Protein AF-A0A1Y4WKW7-F1 (afdb_monomer_lite)

Radius of gyration: 24.34 Å; chains: 1; bounding box: 55×70×72 Å

Sequence (231 aa):
MKRFRYYILPRVCLVLSVLVLLFGLWVLWLSLGRPMPTRELACRQAETAHFAPHGRTVAAGHVRFQHTEPHLDAWVVRRAGGRFSVVELNRTAGLLWSVVDLQSIPMEEEKLCVYQVPSAPVDTVVNGRIEFTGCEVAPLAICTHPEAARVEVSVLWFGGWETDVYAALEERGVTGELTDMGGGVWAGPALFVPDAPKPEGLTSSSSTLYLFCRVYDAEGNLLAVCDPTAG

Secondary structure (DSSP, 8-state):
-HHHHHHHHHHHHHHHHHHHHHHHHHHHHHHTT--BSSHHHHHHHHHHHTT----EEEEEEE---SSS--S-SEEEEEEETTEEEEEEEEEETTTEEEEEEEEEEE-SS-SEEEEEEEEEEEEEEETTEEEEEEEEEEEEEEE--TT--EEEEEEEEEETT-S-HHHHHHHH-EEEEEEEEETTEEE---EEEEPPPPPTT-----EEEEEEEEEE-TT--EEEEE-TT--

pLDDT: mean 89.47, std 8.97, range [49.59, 97.88]

Foldseek 3Di:
DVVCCPPPVVVVVVVVVVVVVVVVVVVVCVVLVNFAQDPLVQVVVVCVVVVHDRFDWFFKDAADDDQDDDPFGMWTWGDDPQKIKIWTWHDDVNGTIHTPDIDIDRRPPPQKDKDWRDKDWHWDQDPNDTHTFFIKTKIKMQGNPPQFDWKKKWKAFAWPPDDDPVVRSVVFIDMFIWPDRGPRMTITHIDTGTHDDDDPPCPDTHTDMWMKMWTAGPVGDTDDIDGPPPD

Structure (mmCIF, N/CA/C/O backbone):
data_AF-A0A1Y4WKW7-F1
#
_entry.id   AF-A0A1Y4WKW7-F1
#
loop_
_atom_site.group_PDB
_atom_site.id
_atom_site.type_symbol
_atom_site.label_atom_id
_atom_site.label_alt_id
_atom_site.label_comp_id
_atom_site.label_asym_id
_atom_site.label_entity_id
_atom_site.label_seq_id
_atom_site.pdbx_PDB_ins_code
_atom_site.Cartn_x
_atom_site.Cartn_y
_atom_site.Cartn_z
_atom_site.occupancy
_atom_site.B_iso_or_equiv
_atom_site.auth_seq_id
_atom_site.auth_comp_id
_atom_site.auth_asym_id
_atom_site.auth_atom_id
_atom_site.pdbx_PDB_model_num
ATOM 1 N N . MET A 1 1 ? 31.461 -38.564 -48.291 1.00 50.62 1 MET A N 1
ATOM 2 C CA . MET A 1 1 ? 31.676 -37.432 -47.351 1.00 50.62 1 MET A CA 1
ATOM 3 C C . MET A 1 1 ? 31.193 -36.050 -47.837 1.00 50.62 1 MET A C 1
ATOM 5 O O . MET A 1 1 ? 31.250 -35.113 -47.054 1.00 50.62 1 MET A O 1
ATOM 9 N N . LYS A 1 2 ? 30.664 -35.869 -49.065 1.00 51.59 2 LYS A N 1
ATOM 10 C CA . LYS A 1 2 ? 30.175 -34.547 -49.534 1.00 51.59 2 LYS A CA 1
ATOM 11 C C . LYS A 1 2 ? 28.748 -34.183 -49.077 1.00 51.59 2 LYS A C 1
ATOM 13 O O . LYS A 1 2 ? 28.475 -33.012 -48.864 1.00 51.59 2 LYS A O 1
ATOM 18 N N . ARG A 1 3 ? 27.860 -35.161 -48.839 1.00 49.59 3 ARG A N 1
ATOM 19 C CA . ARG A 1 3 ? 26.469 -34.914 -48.383 1.00 49.59 3 ARG A CA 1
ATOM 20 C C . ARG A 1 3 ? 26.341 -34.485 -46.909 1.00 49.59 3 ARG A C 1
ATOM 22 O O . ARG A 1 3 ? 25.367 -33.832 -46.562 1.00 49.59 3 ARG A O 1
ATOM 29 N N . PHE A 1 4 ? 27.333 -34.795 -46.069 1.00 53.03 4 PHE A N 1
ATOM 30 C CA . PHE A 1 4 ? 27.353 -34.439 -44.639 1.00 53.03 4 PHE A CA 1
ATOM 31 C C . PHE A 1 4 ? 27.482 -32.916 -44.434 1.00 53.03 4 PHE A C 1
ATOM 33 O O . PHE A 1 4 ? 26.786 -32.323 -43.619 1.00 53.03 4 PHE A O 1
ATOM 40 N N . ARG A 1 5 ? 28.330 -32.259 -45.236 1.00 53.31 5 ARG A N 1
ATOM 41 C CA . ARG A 1 5 ? 28.653 -30.828 -45.102 1.00 53.31 5 ARG A CA 1
ATOM 42 C C . ARG A 1 5 ? 27.517 -29.878 -45.497 1.00 53.31 5 ARG A C 1
ATOM 44 O O . ARG A 1 5 ? 27.388 -28.835 -44.871 1.00 53.31 5 ARG A O 1
ATOM 51 N N . TYR A 1 6 ? 26.691 -30.234 -46.482 1.00 55.38 6 TYR A N 1
ATOM 52 C CA . TYR A 1 6 ? 25.661 -29.325 -47.013 1.00 55.38 6 TYR A CA 1
ATOM 53 C C . TYR A 1 6 ? 24.371 -29.275 -46.185 1.00 55.38 6 TYR A C 1
ATOM 55 O O . TYR A 1 6 ? 23.662 -28.280 -46.245 1.00 55.38 6 TYR A O 1
ATOM 63 N N . TYR A 1 7 ? 24.078 -30.310 -45.392 1.00 60.88 7 TYR A N 1
ATOM 64 C CA . TYR A 1 7 ? 22.863 -30.360 -44.567 1.00 60.88 7 TYR A CA 1
ATOM 65 C C . TYR A 1 7 ? 23.121 -30.156 -43.073 1.00 60.88 7 TYR A C 1
ATOM 67 O O . TYR A 1 7 ? 22.243 -29.662 -42.372 1.00 60.88 7 TYR A O 1
ATOM 75 N N . ILE A 1 8 ? 24.299 -30.534 -42.565 1.00 69.75 8 ILE A N 1
ATOM 76 C CA . ILE A 1 8 ? 24.563 -30.530 -41.118 1.00 69.75 8 ILE A CA 1
ATOM 77 C C . ILE A 1 8 ? 25.153 -29.196 -40.668 1.00 69.75 8 ILE A C 1
ATOM 79 O O . ILE A 1 8 ? 24.719 -28.673 -39.650 1.00 69.75 8 ILE A O 1
ATOM 83 N N . LEU A 1 9 ? 26.067 -28.597 -41.440 1.00 77.50 9 LEU A N 1
ATOM 84 C CA . LEU A 1 9 ? 26.679 -27.316 -41.073 1.00 77.50 9 LEU A CA 1
ATOM 85 C C . LEU A 1 9 ? 25.642 -26.181 -40.919 1.00 77.50 9 LEU A C 1
ATOM 87 O O . LEU A 1 9 ? 25.669 -25.526 -39.880 1.00 77.50 9 LEU A O 1
ATOM 91 N N . PRO A 1 10 ? 24.670 -25.985 -41.839 1.00 81.75 10 PRO A N 1
ATOM 92 C CA . PRO A 1 10 ? 23.647 -24.949 -41.665 1.00 81.75 10 PRO A CA 1
ATOM 93 C C . PRO A 1 10 ? 22.746 -25.203 -40.451 1.00 81.75 10 PRO A C 1
ATOM 95 O O . PRO A 1 10 ? 22.347 -24.263 -39.773 1.00 81.75 10 PRO A O 1
ATOM 98 N N . ARG A 1 11 ? 22.454 -26.475 -40.143 1.00 83.38 11 ARG A N 1
ATOM 99 C CA . ARG A 1 11 ? 21.670 -26.857 -38.959 1.00 83.38 11 ARG A CA 1
ATOM 100 C C . ARG A 1 11 ? 22.428 -26.577 -37.669 1.00 83.38 11 ARG A C 1
ATOM 102 O O . ARG A 1 11 ? 21.834 -26.063 -36.734 1.00 83.38 11 ARG A O 1
ATOM 109 N N . VAL A 1 12 ? 23.727 -26.872 -37.629 1.00 86.50 12 VAL A N 1
ATOM 110 C CA . VAL A 1 12 ? 24.585 -26.559 -36.478 1.00 86.50 12 VAL A CA 1
ATOM 111 C C . VAL A 1 12 ? 24.675 -25.048 -36.273 1.00 86.50 12 VAL A C 1
ATOM 113 O O . VAL A 1 12 ? 24.505 -24.591 -35.149 1.00 86.50 12 VAL A O 1
ATOM 116 N N . CYS A 1 13 ? 24.861 -24.267 -37.342 1.00 87.81 13 CYS A N 1
ATOM 117 C CA . CYS A 1 13 ? 24.851 -22.806 -37.255 1.00 87.81 13 CYS A CA 1
ATOM 118 C C . CYS A 1 13 ? 23.503 -22.270 -36.755 1.00 87.81 13 CYS A C 1
ATOM 120 O O . CYS A 1 13 ? 23.494 -21.430 -35.866 1.00 87.81 13 CYS A O 1
ATOM 122 N N . LEU A 1 14 ? 22.377 -22.785 -37.261 1.00 91.88 14 LEU A N 1
ATOM 123 C CA . LEU A 1 14 ? 21.043 -22.385 -36.804 1.00 91.88 14 LEU A CA 1
ATOM 124 C C . LEU A 1 14 ? 20.838 -22.710 -35.322 1.00 91.88 14 LEU A C 1
ATOM 126 O O . LEU A 1 14 ? 20.401 -21.846 -34.569 1.00 91.88 14 LEU A O 1
ATOM 130 N N . VAL A 1 15 ? 21.188 -23.925 -34.889 1.00 93.69 15 VAL A N 1
ATOM 131 C CA . VAL A 1 15 ? 21.108 -24.316 -33.474 1.00 93.69 15 VAL A CA 1
ATOM 132 C C . VAL A 1 15 ? 21.972 -23.394 -32.615 1.00 93.69 15 VAL A C 1
ATOM 134 O O . VAL A 1 15 ? 21.500 -22.906 -31.593 1.00 93.69 15 VAL A O 1
ATOM 137 N N . LEU A 1 16 ? 23.201 -23.093 -33.044 1.00 93.75 16 LEU A N 1
ATOM 138 C CA . LEU A 1 16 ? 24.085 -22.169 -32.334 1.00 93.75 16 LEU A CA 1
ATOM 139 C C . LEU A 1 16 ? 23.476 -20.761 -32.248 1.00 93.75 16 LEU A C 1
ATOM 141 O O . LEU A 1 16 ? 23.474 -20.167 -31.176 1.00 93.75 16 LEU A O 1
ATOM 145 N N . SER A 1 17 ? 22.913 -20.240 -33.341 1.00 93.88 17 SER A N 1
ATOM 146 C CA . SER A 1 17 ? 22.244 -18.934 -33.360 1.00 93.88 17 SER A CA 1
ATOM 147 C C . SER A 1 17 ? 21.039 -18.891 -32.422 1.00 93.88 17 SER A C 1
ATOM 149 O O . SER A 1 17 ? 20.873 -17.915 -31.695 1.00 93.88 17 SER A O 1
ATOM 151 N N . VAL A 1 18 ? 20.226 -19.953 -32.392 1.00 96.12 18 VAL A N 1
ATOM 152 C CA . VAL A 1 18 ? 19.101 -20.073 -31.453 1.00 96.12 18 VAL A CA 1
ATOM 153 C C . VAL A 1 18 ? 19.604 -20.086 -30.011 1.00 96.12 18 VAL A C 1
ATOM 155 O O . VAL A 1 18 ? 19.059 -19.369 -29.179 1.00 96.12 18 VAL A O 1
ATOM 158 N N . LEU A 1 19 ? 20.665 -20.836 -29.707 1.00 96.75 19 LEU A N 1
ATOM 159 C CA . LEU A 1 19 ? 21.249 -20.868 -28.363 1.00 96.75 19 LEU A CA 1
ATOM 160 C C . LEU A 1 19 ? 21.803 -19.503 -27.938 1.00 96.75 19 LEU A C 1
ATOM 162 O O . LEU A 1 19 ? 21.551 -19.079 -26.814 1.00 96.75 19 LEU A O 1
ATOM 166 N N . VAL A 1 20 ? 22.506 -18.796 -28.829 1.00 96.38 20 VAL A N 1
ATOM 167 C CA . VAL A 1 20 ? 23.013 -17.439 -28.562 1.00 96.38 20 VAL A CA 1
ATOM 168 C C . VAL A 1 20 ? 21.861 -16.467 -28.308 1.00 96.38 20 VAL A C 1
ATOM 170 O O . VAL A 1 20 ? 21.929 -15.678 -27.369 1.00 96.38 20 VAL A O 1
ATOM 173 N N . LEU A 1 21 ? 20.782 -16.549 -29.092 1.00 96.50 21 LEU A N 1
ATOM 174 C CA . LEU A 1 21 ? 19.590 -15.727 -28.889 1.00 96.50 21 LEU A CA 1
ATOM 175 C C . LEU A 1 21 ? 18.922 -16.017 -27.539 1.00 96.50 21 LEU A C 1
ATOM 177 O O . LEU A 1 21 ? 18.618 -15.086 -26.798 1.00 96.50 21 LEU A O 1
ATOM 181 N N . LEU A 1 22 ? 18.717 -17.293 -27.199 1.00 96.19 22 LEU A N 1
ATOM 182 C CA . LEU A 1 22 ? 18.132 -17.701 -25.918 1.00 96.19 22 LEU A CA 1
ATOM 183 C C . LEU A 1 22 ? 18.994 -17.252 -24.738 1.00 96.19 22 LEU A C 1
ATOM 185 O O . LEU A 1 22 ? 18.464 -16.766 -23.742 1.00 96.19 22 LEU A O 1
ATOM 189 N N . PHE A 1 23 ? 20.316 -17.367 -24.862 1.00 95.50 23 PHE A N 1
ATOM 190 C CA . PHE A 1 23 ? 21.246 -16.874 -23.854 1.00 95.50 23 PHE A CA 1
ATOM 191 C C . PHE A 1 23 ? 21.160 -15.350 -23.708 1.00 95.50 23 PHE A C 1
ATOM 193 O O . PHE A 1 23 ? 21.076 -14.850 -22.590 1.00 95.50 23 PHE A O 1
ATOM 200 N N . GLY A 1 24 ? 21.101 -14.611 -24.819 1.00 95.88 24 GLY A N 1
ATOM 201 C CA . GLY A 1 24 ? 20.914 -13.159 -24.805 1.00 95.88 24 GLY A CA 1
ATOM 202 C C . GLY A 1 24 ? 19.601 -12.740 -24.138 1.00 95.88 24 GLY A C 1
ATOM 203 O O . GLY A 1 24 ? 19.602 -11.852 -23.290 1.00 95.88 24 GLY A O 1
ATOM 204 N N . LEU A 1 25 ? 18.495 -13.421 -24.453 1.00 92.19 25 LEU A N 1
ATOM 205 C CA . LEU A 1 25 ? 17.197 -13.199 -23.806 1.00 92.19 25 LEU A CA 1
ATOM 206 C C . LEU A 1 25 ? 17.237 -13.518 -22.309 1.00 92.19 25 LEU A C 1
ATOM 208 O O . LEU A 1 25 ? 16.649 -12.792 -21.512 1.00 92.19 25 LEU A O 1
ATOM 212 N N . TRP A 1 26 ? 17.947 -14.573 -21.915 1.00 91.56 26 TRP A N 1
ATOM 213 C CA . TRP A 1 26 ? 18.122 -14.933 -20.512 1.00 91.56 26 TRP A CA 1
ATOM 214 C C . TRP A 1 26 ? 18.932 -13.881 -19.744 1.00 91.56 26 TRP A C 1
ATOM 216 O O . TRP A 1 26 ? 18.514 -13.458 -18.668 1.00 91.56 26 TRP A O 1
ATOM 226 N N . VAL A 1 27 ? 20.040 -13.392 -20.314 1.00 92.69 27 VAL A N 1
ATOM 227 C CA . VAL A 1 27 ? 20.829 -12.292 -19.730 1.00 92.69 27 VAL A CA 1
ATOM 228 C C . VAL A 1 27 ? 19.995 -11.014 -19.635 1.00 92.69 27 VAL A C 1
ATOM 230 O O . VAL A 1 27 ? 20.008 -10.357 -18.596 1.00 92.69 27 VAL A O 1
ATOM 233 N N . LEU A 1 28 ? 19.220 -10.686 -20.673 1.00 88.69 28 LEU A N 1
ATOM 234 C CA . LEU A 1 28 ? 18.310 -9.542 -20.655 1.00 88.69 28 LEU A CA 1
ATOM 235 C C . LEU A 1 28 ? 17.275 -9.675 -19.529 1.00 88.69 28 LEU A C 1
ATOM 237 O O . LEU A 1 28 ? 17.098 -8.750 -18.740 1.00 88.69 28 LEU A O 1
ATOM 241 N N . TRP A 1 29 ? 16.636 -10.838 -19.404 1.00 90.25 29 TRP A N 1
ATOM 242 C CA . TRP A 1 29 ? 15.670 -11.114 -18.341 1.00 90.25 29 TRP A CA 1
ATOM 243 C C . TRP A 1 29 ? 16.280 -10.972 -16.939 1.00 90.25 29 TRP A C 1
ATOM 245 O O . TRP A 1 29 ? 15.657 -10.385 -16.054 1.00 90.25 29 TRP A O 1
ATOM 255 N N . LEU A 1 30 ? 17.520 -11.432 -16.739 1.00 87.06 30 LEU A N 1
ATOM 256 C CA . LEU A 1 30 ? 18.258 -11.210 -15.493 1.00 87.06 30 LEU A CA 1
ATOM 257 C C . LEU A 1 30 ? 18.534 -9.723 -15.243 1.00 87.06 30 LEU A C 1
ATOM 259 O O . LEU A 1 30 ? 18.352 -9.263 -14.118 1.00 87.06 30 LEU A O 1
ATOM 263 N N . SER A 1 31 ? 18.946 -8.979 -16.273 1.00 85.00 31 SER A N 1
ATOM 264 C CA . SER A 1 31 ? 19.265 -7.548 -16.156 1.00 85.00 31 SER A CA 1
ATOM 265 C C . SER A 1 31 ? 18.049 -6.681 -15.819 1.00 85.00 31 SER A C 1
ATOM 267 O O . SER A 1 31 ? 18.195 -5.648 -15.178 1.00 85.00 31 SER A O 1
ATOM 269 N N . LEU A 1 32 ? 16.845 -7.136 -16.181 1.00 83.56 32 LEU A N 1
ATOM 270 C CA . LEU A 1 32 ? 15.574 -6.501 -15.826 1.00 83.56 32 LEU A CA 1
ATOM 271 C C . LEU A 1 32 ? 15.088 -6.842 -14.407 1.00 83.56 32 LEU A C 1
ATOM 273 O O . LEU A 1 32 ? 13.967 -6.491 -14.055 1.00 83.56 32 LEU A O 1
ATOM 277 N N . GLY A 1 33 ? 15.877 -7.558 -13.602 1.00 82.94 33 GLY A N 1
ATOM 278 C CA . GLY A 1 33 ? 15.475 -7.949 -12.248 1.00 82.94 33 GLY A CA 1
ATOM 279 C C . GLY A 1 33 ? 14.586 -9.194 -12.189 1.00 82.94 33 GLY A C 1
ATOM 280 O O . GLY A 1 33 ? 13.921 -9.417 -11.183 1.00 82.94 33 GLY A O 1
ATOM 281 N N . ARG A 1 34 ? 14.600 -10.043 -13.230 1.00 88.00 34 ARG A N 1
ATOM 282 C CA . ARG A 1 34 ? 13.805 -11.286 -13.325 1.00 88.00 34 ARG A CA 1
ATOM 283 C C . ARG A 1 34 ? 12.289 -11.051 -13.218 1.00 88.00 34 ARG A C 1
ATOM 285 O O . ARG A 1 34 ? 11.637 -11.696 -12.396 1.00 88.00 34 ARG A O 1
ATOM 292 N N . PRO A 1 35 ? 11.713 -10.168 -14.048 1.00 91.75 35 PRO A N 1
ATOM 293 C CA . PRO A 1 35 ? 10.289 -9.878 -13.997 1.00 91.75 35 PRO A CA 1
ATOM 294 C C . PRO A 1 35 ? 9.471 -11.128 -14.366 1.00 91.75 35 PRO A C 1
ATOM 296 O O . PRO A 1 35 ? 9.853 -11.910 -15.244 1.00 91.75 35 PRO A O 1
ATOM 299 N N . MET A 1 36 ? 8.343 -11.331 -13.692 1.00 94.62 36 MET A N 1
ATOM 300 C CA . MET A 1 36 ? 7.532 -12.547 -13.779 1.00 94.62 36 MET A CA 1
ATOM 301 C C . MET A 1 36 ? 6.285 -12.347 -14.645 1.00 94.62 36 MET A C 1
ATOM 303 O O . MET A 1 36 ? 5.694 -11.272 -14.651 1.00 94.62 36 MET A O 1
ATOM 307 N N . PRO A 1 37 ? 5.801 -13.378 -15.356 1.00 92.19 37 PRO A N 1
ATOM 308 C CA . PRO A 1 37 ? 4.646 -13.229 -16.244 1.00 92.19 37 PRO A CA 1
ATOM 309 C C . PRO A 1 37 ? 3.323 -13.016 -15.491 1.00 92.19 37 PRO A C 1
ATOM 311 O O . PRO A 1 37 ? 2.339 -12.581 -16.080 1.00 92.19 37 PRO A O 1
ATOM 314 N N . THR A 1 38 ? 3.271 -13.319 -14.190 1.00 93.56 38 THR A N 1
ATOM 315 C CA . THR A 1 38 ? 2.072 -13.133 -13.364 1.00 93.56 38 THR A CA 1
ATOM 316 C C . THR A 1 38 ? 2.421 -12.523 -12.011 1.00 93.56 38 THR A C 1
ATOM 318 O O . THR A 1 38 ? 3.508 -12.753 -11.479 1.00 93.56 38 THR A O 1
ATOM 321 N N . ARG A 1 39 ? 1.456 -11.799 -11.428 1.00 94.00 39 ARG A N 1
ATOM 322 C CA . ARG A 1 39 ? 1.559 -11.232 -10.073 1.00 94.00 39 ARG A CA 1
ATOM 323 C C . ARG A 1 39 ? 1.849 -12.302 -9.019 1.00 94.00 39 ARG A C 1
ATOM 325 O O . ARG A 1 39 ? 2.683 -12.086 -8.152 1.00 94.00 39 ARG A O 1
ATOM 332 N N . GLU A 1 40 ? 1.211 -13.468 -9.125 1.00 94.75 40 GLU A N 1
ATOM 333 C CA . GLU A 1 40 ? 1.398 -14.579 -8.180 1.00 94.75 40 GLU A CA 1
ATOM 334 C C . GLU A 1 40 ? 2.839 -15.105 -8.188 1.00 94.75 40 GLU A C 1
ATOM 336 O O . GLU A 1 40 ? 3.417 -15.343 -7.131 1.00 94.75 40 GLU A O 1
ATOM 341 N N . LEU A 1 41 ? 3.442 -15.258 -9.372 1.00 94.75 41 LEU A N 1
ATOM 342 C CA . LEU A 1 41 ? 4.837 -15.685 -9.484 1.00 94.75 41 LEU A CA 1
ATOM 343 C C . LEU A 1 41 ? 5.804 -14.614 -8.975 1.00 94.75 41 LEU A C 1
ATOM 345 O O . LEU A 1 41 ? 6.761 -14.966 -8.290 1.00 94.75 41 LEU A O 1
ATOM 349 N N . ALA A 1 42 ? 5.532 -13.332 -9.253 1.00 95.62 42 ALA A N 1
ATOM 350 C CA . ALA A 1 42 ? 6.309 -12.221 -8.699 1.00 95.62 42 ALA A CA 1
ATOM 351 C C . ALA A 1 42 ? 6.271 -12.234 -7.161 1.00 95.62 42 ALA A C 1
ATOM 353 O O . ALA A 1 42 ? 7.316 -12.187 -6.518 1.00 95.62 42 ALA A O 1
ATOM 354 N N . CYS A 1 43 ? 5.080 -12.403 -6.574 1.00 95.56 43 CYS A N 1
ATOM 355 C CA . CYS A 1 43 ? 4.911 -12.500 -5.124 1.00 95.56 43 CYS A CA 1
ATOM 356 C C . CYS A 1 43 ? 5.685 -13.689 -4.547 1.00 95.56 43 CYS A C 1
ATOM 358 O O . CYS A 1 43 ? 6.429 -13.516 -3.592 1.00 95.56 43 CYS A O 1
ATOM 360 N N . ARG A 1 44 ? 5.572 -14.886 -5.141 1.00 94.62 44 ARG A N 1
ATOM 361 C CA . ARG A 1 44 ? 6.302 -16.072 -4.659 1.00 94.62 44 ARG A CA 1
ATOM 362 C C . ARG A 1 44 ? 7.812 -15.905 -4.731 1.00 94.62 44 ARG A C 1
ATOM 364 O O . ARG A 1 44 ? 8.517 -16.323 -3.819 1.00 94.62 44 ARG A O 1
ATOM 371 N N . GLN A 1 45 ? 8.305 -15.305 -5.809 1.00 93.88 45 GLN A N 1
ATOM 372 C CA . GLN A 1 45 ? 9.721 -15.002 -5.953 1.00 93.88 45 GLN A CA 1
ATOM 373 C C . GLN A 1 45 ? 10.196 -14.043 -4.856 1.00 93.88 45 GLN A C 1
ATOM 375 O O . GLN A 1 45 ? 11.244 -14.292 -4.263 1.00 93.88 45 GLN A O 1
ATOM 380 N N . ALA A 1 46 ? 9.436 -12.980 -4.577 1.00 94.12 46 ALA A N 1
ATOM 381 C CA . ALA A 1 46 ? 9.758 -12.043 -3.506 1.00 94.12 46 ALA A CA 1
ATOM 382 C C . ALA A 1 46 ? 9.676 -12.704 -2.125 1.00 94.12 46 ALA A C 1
ATOM 384 O O . ALA A 1 46 ? 10.597 -12.559 -1.332 1.00 94.12 46 ALA A O 1
ATOM 385 N N . GLU A 1 47 ? 8.655 -13.521 -1.859 1.00 94.50 47 GLU A N 1
ATOM 386 C CA . GLU A 1 47 ? 8.565 -14.302 -0.621 1.00 94.50 47 GLU A CA 1
ATOM 387 C C . GLU A 1 47 ? 9.824 -15.165 -0.420 1.00 94.50 47 GLU A C 1
ATOM 389 O O . GLU A 1 47 ? 10.440 -15.115 0.642 1.00 94.50 47 GLU A O 1
ATOM 394 N N . THR A 1 48 ? 10.284 -15.881 -1.457 1.00 93.00 48 THR A N 1
ATOM 395 C CA . THR A 1 48 ? 11.541 -16.646 -1.392 1.00 93.00 48 THR A CA 1
ATOM 396 C C . THR A 1 48 ? 12.7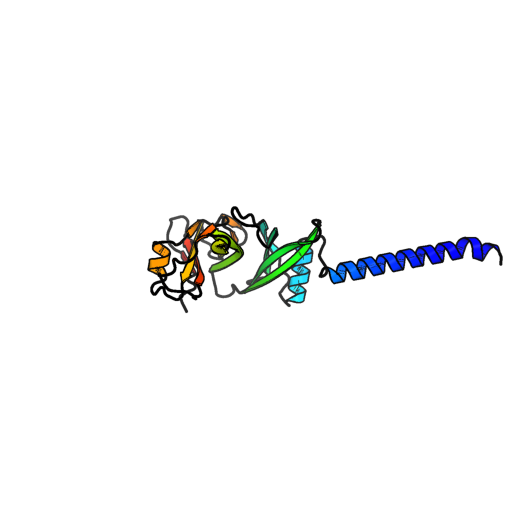56 -15.748 -1.145 1.00 93.00 48 THR A C 1
ATOM 398 O O . THR A 1 48 ? 13.623 -16.112 -0.354 1.00 93.00 48 THR A O 1
ATOM 401 N N . ALA A 1 49 ? 12.841 -14.592 -1.809 1.00 91.50 49 ALA A N 1
ATOM 402 C CA . ALA A 1 49 ? 13.974 -13.676 -1.676 1.00 91.50 49 ALA A CA 1
ATOM 403 C C . ALA A 1 49 ? 14.068 -13.036 -0.2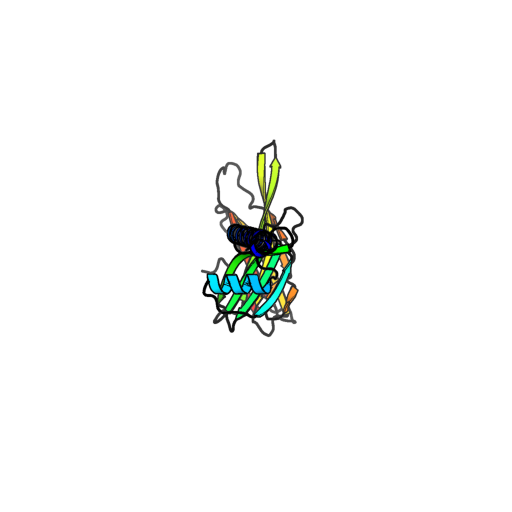79 1.00 91.50 49 ALA A C 1
ATOM 405 O O . ALA A 1 49 ? 15.171 -12.816 0.215 1.00 91.50 49 ALA A O 1
ATOM 406 N N . HIS A 1 50 ? 12.926 -12.787 0.365 1.00 89.31 50 HIS A N 1
ATOM 407 C CA . HIS A 1 50 ? 12.829 -12.197 1.703 1.00 89.31 50 HIS A CA 1
ATOM 408 C C . HIS A 1 50 ? 12.718 -13.247 2.824 1.00 89.31 50 HIS A C 1
ATOM 410 O O . HIS A 1 50 ? 12.475 -12.886 3.974 1.00 89.31 50 HIS A O 1
ATOM 416 N N . PHE A 1 51 ? 12.870 -14.542 2.511 1.00 89.88 51 PHE A N 1
ATOM 417 C CA . PHE A 1 51 ? 12.644 -15.656 3.447 1.00 89.88 51 PHE A CA 1
ATOM 418 C C . PHE A 1 51 ? 11.263 -15.616 4.131 1.00 89.88 51 PHE A C 1
ATOM 420 O O . PHE A 1 51 ? 11.083 -16.127 5.238 1.00 89.88 51 PHE A O 1
ATOM 427 N N . ALA A 1 52 ? 10.275 -15.010 3.472 1.00 88.44 52 ALA A N 1
ATOM 428 C CA . ALA A 1 52 ? 8.907 -14.946 3.951 1.00 88.44 52 ALA A CA 1
ATOM 429 C C . ALA A 1 52 ? 8.164 -16.250 3.605 1.00 88.44 52 ALA A C 1
ATOM 431 O O . ALA A 1 52 ? 8.436 -16.878 2.575 1.00 88.44 52 ALA A O 1
ATOM 432 N N . PRO A 1 53 ? 7.211 -16.685 4.445 1.00 90.25 53 PRO A N 1
ATOM 433 C CA . PRO A 1 53 ? 6.416 -17.866 4.152 1.00 90.25 53 PRO A CA 1
ATOM 434 C C . PRO A 1 53 ? 5.549 -17.646 2.911 1.00 90.25 53 PRO A C 1
ATOM 436 O O . PRO A 1 53 ? 5.023 -16.558 2.680 1.00 90.25 53 PRO A O 1
ATOM 439 N N . HIS A 1 54 ? 5.347 -18.715 2.143 1.00 93.00 54 HIS A N 1
ATOM 440 C CA . HIS A 1 54 ? 4.514 -18.662 0.949 1.00 93.00 54 HIS A CA 1
ATOM 441 C C . HIS A 1 54 ? 3.041 -18.497 1.303 1.00 93.00 54 HIS A C 1
ATOM 443 O O . HIS A 1 54 ? 2.394 -19.429 1.787 1.00 93.00 54 HIS A O 1
ATOM 449 N N . GLY A 1 55 ? 2.519 -17.294 1.069 1.00 91.56 55 GLY A N 1
ATOM 450 C CA . GLY A 1 55 ? 1.137 -16.956 1.358 1.00 91.56 55 GLY A CA 1
ATOM 451 C C . GLY A 1 55 ? 0.170 -17.372 0.258 1.00 91.56 55 GLY A C 1
ATOM 452 O O . GLY A 1 55 ? 0.536 -17.890 -0.793 1.00 91.56 55 GLY A O 1
ATOM 453 N N . ARG A 1 56 ? -1.110 -17.100 0.493 1.00 94.94 56 ARG A N 1
ATOM 454 C CA . ARG A 1 56 ? -2.123 -16.976 -0.560 1.00 94.94 56 ARG A CA 1
ATOM 455 C C . ARG A 1 56 ? -2.518 -15.515 -0.700 1.00 94.94 56 ARG A C 1
ATOM 457 O O . ARG A 1 56 ? -2.524 -14.785 0.288 1.00 94.94 56 ARG A O 1
ATOM 464 N N . THR A 1 57 ? -2.892 -15.104 -1.902 1.00 96.12 57 THR A N 1
ATOM 465 C CA . THR A 1 57 ? -3.448 -13.770 -2.134 1.00 96.12 57 THR A CA 1
ATOM 466 C C . THR A 1 57 ? -4.813 -13.678 -1.459 1.00 96.12 57 THR A C 1
ATOM 468 O O . THR A 1 57 ? -5.679 -14.511 -1.720 1.00 96.12 57 THR A O 1
ATOM 471 N N . VAL A 1 58 ? -4.982 -12.699 -0.572 1.00 95.56 58 VAL A N 1
ATOM 472 C CA . VAL A 1 58 ? -6.255 -12.423 0.118 1.00 95.56 58 VAL A CA 1
ATOM 473 C C . VAL A 1 58 ? -6.926 -11.158 -0.397 1.00 95.56 58 VAL A C 1
ATOM 475 O O . VAL A 1 58 ? -8.146 -11.108 -0.434 1.00 95.56 58 VAL A O 1
ATOM 478 N N . ALA A 1 59 ? -6.141 -10.188 -0.860 1.00 95.50 59 ALA A N 1
ATOM 479 C CA . ALA A 1 59 ? -6.631 -8.974 -1.491 1.00 95.50 59 ALA A CA 1
ATOM 480 C C . ALA A 1 59 ? -5.615 -8.482 -2.524 1.00 95.50 59 ALA A C 1
ATOM 482 O O . ALA A 1 59 ? -4.423 -8.791 -2.446 1.00 95.50 59 ALA A O 1
ATOM 483 N N . ALA A 1 60 ? -6.087 -7.723 -3.504 1.00 94.94 60 ALA A N 1
ATOM 484 C CA . ALA A 1 60 ? -5.242 -7.053 -4.478 1.00 94.94 60 ALA A CA 1
ATOM 485 C C . ALA A 1 60 ? -5.965 -5.821 -5.015 1.00 94.94 60 ALA A C 1
ATOM 487 O O . ALA A 1 60 ? -7.190 -5.826 -5.148 1.00 94.94 60 ALA A O 1
ATOM 488 N N . GLY A 1 61 ? -5.198 -4.807 -5.395 1.00 92.62 61 GLY A N 1
ATOM 489 C CA . GLY A 1 61 ? -5.738 -3.570 -5.934 1.00 92.62 61 GLY A CA 1
ATOM 490 C C . GLY A 1 61 ? -4.802 -2.914 -6.933 1.00 92.62 61 GLY A C 1
ATOM 491 O O . GLY A 1 61 ? -3.650 -3.316 -7.110 1.00 92.62 61 GLY A O 1
ATOM 492 N N . HIS A 1 62 ? -5.343 -1.917 -7.620 1.00 91.19 62 HIS A N 1
ATOM 493 C CA . HIS A 1 62 ? -4.590 -1.005 -8.467 1.00 91.19 62 HIS A CA 1
ATOM 494 C C . HIS A 1 62 ? -4.521 0.348 -7.787 1.00 91.19 62 HIS A C 1
ATOM 496 O O . HIS A 1 62 ? -5.473 0.744 -7.114 1.00 91.19 62 HIS A O 1
ATOM 502 N N . VAL A 1 63 ? -3.426 1.060 -8.012 1.00 86.19 63 VAL A N 1
ATOM 503 C CA . VAL A 1 63 ? -3.255 2.404 -7.473 1.00 86.19 63 VAL A CA 1
ATOM 504 C C . VAL A 1 63 ? -3.524 3.404 -8.570 1.00 86.19 63 VAL A C 1
ATOM 506 O O . VAL A 1 63 ? -3.073 3.256 -9.704 1.00 86.19 63 VAL A O 1
ATOM 509 N N . ARG A 1 64 ? -4.335 4.399 -8.232 1.00 87.38 64 ARG A N 1
ATOM 510 C CA . ARG A 1 64 ? -4.648 5.520 -9.103 1.00 87.38 64 ARG A CA 1
ATOM 511 C C . ARG A 1 64 ? -4.625 6.772 -8.261 1.00 87.38 64 ARG A C 1
ATOM 513 O O . ARG A 1 64 ? -5.417 6.888 -7.329 1.00 87.38 64 ARG A O 1
ATOM 520 N N . PHE A 1 65 ? -3.722 7.663 -8.623 1.00 90.69 65 PHE A N 1
ATOM 521 C CA . PHE A 1 65 ? -3.599 8.980 -8.034 1.00 90.69 65 PHE A CA 1
ATOM 522 C C . PHE A 1 65 ? -4.195 10.026 -8.971 1.00 90.69 65 PHE A C 1
ATOM 524 O O . PHE A 1 65 ? -4.292 9.801 -10.180 1.00 90.69 65 PHE A O 1
ATOM 531 N N . GLN A 1 66 ? -4.687 11.123 -8.403 1.00 90.38 66 GLN A N 1
ATOM 532 C CA . GLN A 1 66 ? -5.376 12.178 -9.153 1.00 90.38 66 GLN A CA 1
ATOM 533 C C . GLN A 1 66 ? -4.437 13.326 -9.545 1.00 90.38 66 GLN A C 1
ATOM 535 O O . GLN A 1 66 ? -4.599 13.914 -10.611 1.00 90.38 66 GLN A O 1
ATOM 540 N N . HIS A 1 67 ? -3.454 13.628 -8.700 1.00 87.94 67 HIS A N 1
ATOM 541 C CA . HIS A 1 67 ? -2.574 14.792 -8.769 1.00 87.94 67 HIS A CA 1
ATOM 542 C C . HIS A 1 67 ? -1.135 14.428 -9.158 1.00 87.94 67 HIS A C 1
ATOM 544 O O . HIS A 1 67 ? -0.360 15.312 -9.510 1.00 87.94 67 HIS A O 1
ATOM 550 N N . THR A 1 68 ? -0.756 13.150 -9.093 1.00 87.62 68 THR A N 1
ATOM 551 C CA . THR A 1 68 ? 0.598 12.672 -9.414 1.00 87.62 68 THR A CA 1
ATOM 552 C C . THR A 1 68 ? 0.556 11.247 -9.965 1.00 87.62 68 THR A C 1
ATOM 554 O O . THR A 1 68 ? -0.484 10.590 -9.920 1.00 87.62 68 THR A O 1
ATOM 557 N N . GLU A 1 69 ? 1.670 10.759 -10.506 1.00 87.06 69 GLU A N 1
ATOM 558 C CA . GLU A 1 69 ? 1.790 9.370 -10.955 1.00 87.06 69 GLU A CA 1
ATOM 559 C C . GLU A 1 69 ? 2.310 8.494 -9.805 1.00 87.06 69 GLU A C 1
ATOM 561 O O . GLU A 1 69 ? 3.334 8.819 -9.195 1.00 87.06 69 GLU A O 1
ATOM 566 N N . PRO A 1 70 ? 1.632 7.380 -9.473 1.00 86.25 70 PRO A N 1
ATOM 567 C CA . PRO A 1 70 ? 2.140 6.467 -8.465 1.00 86.25 70 PRO A CA 1
ATOM 568 C C . PRO A 1 70 ? 3.409 5.785 -8.979 1.00 86.25 70 PRO A C 1
ATOM 570 O O . PRO A 1 70 ? 3.514 5.416 -10.147 1.00 86.25 70 PRO A O 1
ATOM 573 N N . HIS A 1 71 ? 4.360 5.539 -8.080 1.00 86.81 71 HIS A N 1
ATOM 574 C CA . HIS A 1 71 ? 5.572 4.791 -8.416 1.00 86.81 71 HIS A CA 1
ATOM 575 C C . HIS A 1 71 ? 5.329 3.274 -8.552 1.00 86.81 71 HIS A C 1
ATOM 577 O O . HIS A 1 71 ? 6.267 2.534 -8.854 1.00 86.81 71 HIS A O 1
ATOM 583 N N . LEU A 1 72 ? 4.096 2.813 -8.298 1.00 90.44 72 LEU A N 1
ATOM 584 C CA . LEU A 1 72 ? 3.661 1.425 -8.417 1.00 90.44 72 LEU A CA 1
ATOM 585 C C . LEU A 1 72 ? 2.346 1.305 -9.203 1.00 90.44 72 LEU A C 1
ATOM 587 O O . LEU A 1 72 ? 1.495 2.192 -9.148 1.00 90.44 72 LEU A O 1
ATOM 591 N N . ASP A 1 73 ? 2.143 0.176 -9.884 1.00 91.38 73 ASP A N 1
ATOM 592 C CA . ASP A 1 73 ? 0.936 -0.102 -10.681 1.00 91.38 73 ASP A CA 1
ATOM 593 C C . ASP A 1 73 ? -0.153 -0.861 -9.905 1.00 91.38 73 ASP A C 1
ATOM 595 O O . ASP A 1 73 ? -1.354 -0.788 -10.210 1.00 91.38 73 ASP A O 1
ATOM 599 N N . ALA A 1 74 ? 0.261 -1.706 -8.960 1.00 93.31 74 ALA A N 1
ATOM 600 C CA . ALA A 1 74 ? -0.636 -2.577 -8.215 1.00 93.31 74 ALA A CA 1
ATOM 601 C C . ALA A 1 74 ? -0.041 -3.011 -6.877 1.00 93.31 74 ALA A C 1
ATOM 603 O O . ALA A 1 74 ? 1.171 -3.085 -6.711 1.00 93.31 74 ALA A O 1
ATOM 604 N N . TRP A 1 75 ? -0.913 -3.418 -5.966 1.00 94.50 75 TRP A N 1
ATOM 605 C CA . TRP A 1 75 ? -0.523 -4.055 -4.717 1.00 94.50 75 TRP A CA 1
ATOM 606 C C . TRP A 1 75 ? -1.240 -5.385 -4.537 1.00 94.50 75 TRP A C 1
ATOM 608 O O . TRP A 1 75 ? -2.320 -5.629 -5.090 1.00 94.50 75 TRP A O 1
ATOM 618 N N . VAL A 1 76 ? -0.617 -6.270 -3.766 1.00 95.81 76 VAL A N 1
ATOM 619 C CA . VAL A 1 76 ? -1.158 -7.578 -3.400 1.00 95.81 76 VAL A CA 1
ATOM 620 C C . VAL A 1 76 ? -0.910 -7.813 -1.921 1.00 95.81 76 VAL A C 1
ATOM 622 O O . VAL A 1 76 ? 0.212 -7.675 -1.448 1.00 95.81 76 VAL A O 1
ATOM 625 N N . VAL A 1 77 ? -1.946 -8.238 -1.200 1.00 95.88 77 VAL A N 1
ATOM 626 C CA . VAL A 1 77 ? -1.811 -8.712 0.176 1.00 95.88 77 VAL A CA 1
ATOM 627 C C . VAL A 1 77 ? -1.799 -10.232 0.183 1.00 95.88 77 VAL A C 1
ATOM 629 O O . VAL A 1 77 ? -2.721 -10.903 -0.295 1.00 95.88 77 VAL A O 1
ATOM 632 N N . ARG A 1 78 ? -0.725 -10.777 0.741 1.00 95.94 78 ARG A N 1
ATOM 633 C CA . ARG A 1 78 ? -0.458 -12.198 0.929 1.00 95.94 78 ARG A CA 1
ATOM 634 C C . ARG A 1 78 ? -0.724 -12.567 2.378 1.00 95.94 78 ARG A C 1
ATOM 636 O O . ARG A 1 78 ? -0.403 -11.802 3.280 1.00 95.94 78 ARG A O 1
ATOM 643 N N . ARG A 1 79 ? -1.278 -13.755 2.613 1.00 94.19 79 ARG A N 1
ATOM 644 C CA . ARG A 1 79 ? -1.487 -14.298 3.958 1.00 94.19 79 ARG A CA 1
ATOM 645 C C . ARG A 1 79 ? -0.937 -15.709 4.071 1.00 94.19 79 ARG A C 1
ATOM 647 O O . ARG A 1 79 ? -1.344 -16.589 3.312 1.00 94.19 79 ARG A O 1
ATOM 654 N N . ALA A 1 80 ? -0.083 -15.926 5.062 1.00 92.69 80 ALA A N 1
ATOM 655 C CA . ALA A 1 80 ? 0.437 -17.227 5.464 1.00 92.69 80 ALA A CA 1
ATOM 656 C C . ALA A 1 80 ? 0.227 -17.388 6.978 1.00 92.69 80 ALA A C 1
ATOM 658 O O . ALA A 1 80 ? 0.959 -16.824 7.788 1.00 92.69 80 ALA A O 1
ATOM 659 N N . GLY A 1 81 ? -0.814 -18.130 7.367 1.00 87.75 81 GLY A N 1
ATOM 660 C CA . GLY A 1 81 ? -1.204 -18.262 8.775 1.00 87.75 81 GLY A CA 1
ATOM 661 C C . GLY A 1 81 ? -1.633 -16.922 9.392 1.00 87.75 81 GLY A C 1
ATOM 662 O O . GLY A 1 81 ? -2.542 -16.263 8.872 1.00 87.75 81 GLY A O 1
ATOM 663 N N . GLY A 1 82 ? -0.986 -16.547 10.500 1.00 86.12 82 GLY A N 1
ATOM 664 C CA . GLY A 1 82 ? -1.158 -15.265 11.201 1.00 86.12 82 GLY A CA 1
ATOM 665 C C . GLY A 1 82 ? -0.294 -14.118 10.660 1.00 86.12 82 GLY A C 1
ATOM 666 O O . GLY A 1 82 ? -0.320 -13.024 11.210 1.00 86.12 82 GLY A O 1
ATOM 667 N N . ARG A 1 83 ? 0.476 -14.341 9.587 1.00 90.69 83 ARG A N 1
ATOM 668 C CA . ARG A 1 83 ? 1.322 -13.311 8.975 1.00 90.69 83 ARG A CA 1
ATOM 669 C C . ARG A 1 83 ? 0.705 -12.798 7.687 1.00 90.69 83 ARG A C 1
ATOM 671 O O . ARG A 1 83 ? 0.269 -13.586 6.839 1.00 90.69 83 ARG A O 1
ATOM 678 N N . PHE A 1 84 ? 0.736 -11.483 7.530 1.00 93.62 84 PHE A N 1
ATOM 679 C CA . PHE A 1 84 ? 0.389 -10.812 6.290 1.00 93.62 84 PHE A CA 1
ATOM 680 C C . PHE A 1 84 ? 1.655 -10.281 5.620 1.00 93.62 84 PHE A C 1
ATOM 682 O O . PHE A 1 84 ? 2.697 -10.080 6.251 1.00 93.62 84 PHE A O 1
ATOM 689 N N . SER A 1 85 ? 1.612 -10.110 4.308 1.00 94.38 85 SER A N 1
ATOM 690 C CA . SER A 1 85 ? 2.652 -9.396 3.576 1.00 94.38 85 SER A CA 1
ATOM 691 C C . SER A 1 85 ? 2.014 -8.538 2.509 1.00 94.38 85 SER A C 1
ATOM 693 O O . SER A 1 85 ? 1.164 -9.017 1.760 1.00 94.38 85 SER A O 1
ATOM 695 N N . VAL A 1 86 ? 2.411 -7.278 2.460 1.00 94.62 86 VAL A N 1
ATOM 696 C CA . VAL A 1 86 ? 2.006 -6.348 1.416 1.00 94.62 86 VAL A CA 1
ATOM 697 C C . VAL A 1 86 ? 3.113 -6.341 0.377 1.00 94.62 86 VAL A C 1
ATOM 699 O O . VAL A 1 86 ? 4.281 -6.164 0.714 1.00 94.62 86 VAL A O 1
ATOM 702 N N . VAL A 1 87 ? 2.748 -6.619 -0.869 1.00 95.19 87 VAL A N 1
ATOM 703 C CA . VAL A 1 87 ? 3.666 -6.676 -2.004 1.00 95.19 87 VAL A CA 1
ATOM 704 C C . VAL A 1 87 ? 3.282 -5.579 -2.978 1.00 95.19 87 VAL A C 1
ATOM 706 O O . VAL A 1 87 ? 2.163 -5.566 -3.500 1.00 95.19 87 VAL A O 1
ATOM 709 N N . GLU A 1 88 ? 4.225 -4.692 -3.244 1.00 95.06 88 GLU A N 1
ATOM 710 C CA . GLU A 1 88 ? 4.097 -3.602 -4.201 1.00 95.06 88 GLU A CA 1
ATOM 711 C C . GLU A 1 88 ? 4.639 -4.037 -5.560 1.00 95.06 88 GLU A C 1
ATOM 713 O O . GLU A 1 88 ? 5.713 -4.636 -5.660 1.00 95.06 88 GLU A O 1
ATOM 718 N N . LEU A 1 89 ? 3.879 -3.785 -6.624 1.00 95.00 89 LEU A N 1
ATOM 719 C CA . LEU A 1 89 ? 4.132 -4.347 -7.946 1.00 95.00 89 LEU A CA 1
ATOM 720 C C . LEU A 1 89 ? 4.145 -3.275 -9.033 1.00 95.00 89 LEU A C 1
ATOM 722 O O . LEU A 1 89 ? 3.274 -2.408 -9.090 1.00 95.00 89 LEU A O 1
ATOM 726 N N . ASN A 1 90 ? 5.071 -3.446 -9.973 1.00 94.06 90 ASN A N 1
ATOM 727 C CA . ASN A 1 90 ? 5.187 -2.658 -11.194 1.00 94.06 90 ASN A CA 1
ATOM 728 C C . ASN A 1 90 ? 5.115 -3.526 -12.445 1.00 94.06 90 ASN A C 1
ATOM 730 O O . ASN A 1 90 ? 5.545 -4.684 -12.448 1.00 94.06 90 ASN A O 1
ATOM 734 N N . ARG A 1 91 ? 4.617 -2.950 -13.539 1.00 91.31 91 ARG A N 1
ATOM 735 C CA . ARG A 1 91 ? 4.649 -3.543 -14.871 1.00 91.31 91 ARG A CA 1
ATOM 736 C C . ARG A 1 91 ? 5.936 -3.161 -15.588 1.00 91.31 91 ARG A C 1
ATOM 738 O O . ARG A 1 91 ? 6.081 -2.082 -16.154 1.00 91.31 91 ARG A O 1
ATOM 745 N N . THR A 1 92 ? 6.857 -4.105 -15.674 1.00 88.12 92 THR A N 1
ATOM 746 C CA . THR A 1 92 ? 8.047 -3.988 -16.516 1.00 88.12 92 THR A CA 1
ATOM 747 C C . THR A 1 92 ? 7.698 -4.311 -17.968 1.00 88.12 92 THR A C 1
ATOM 749 O O . THR A 1 92 ? 7.130 -5.364 -18.274 1.00 88.12 92 THR A O 1
ATOM 752 N N . ALA A 1 93 ? 8.038 -3.390 -18.876 1.00 84.25 93 ALA A N 1
ATOM 753 C CA . ALA A 1 93 ? 7.736 -3.488 -20.308 1.00 84.25 93 ALA A CA 1
ATOM 754 C C . ALA A 1 93 ? 6.239 -3.736 -20.612 1.00 84.25 93 ALA A C 1
ATOM 756 O O . ALA A 1 93 ? 5.895 -4.404 -21.586 1.00 84.25 93 ALA A O 1
ATOM 757 N N . GLY A 1 94 ? 5.342 -3.242 -19.747 1.00 82.88 94 GLY A N 1
ATOM 758 C CA . GLY A 1 94 ? 3.883 -3.314 -19.905 1.00 82.88 94 GLY A CA 1
ATOM 759 C C . GLY A 1 94 ? 3.248 -4.703 -19.740 1.00 82.88 94 GLY A C 1
ATOM 760 O O . GLY A 1 94 ? 2.020 -4.801 -19.694 1.00 82.88 94 GLY A O 1
ATOM 761 N N . LEU A 1 95 ? 4.053 -5.764 -19.631 1.00 87.06 95 LEU A N 1
ATOM 762 C CA . LEU A 1 95 ? 3.596 -7.159 -19.688 1.00 87.06 95 LEU A CA 1
ATOM 763 C C . LEU A 1 95 ? 4.009 -7.985 -18.469 1.00 87.06 95 LEU A C 1
ATOM 765 O O . LEU A 1 95 ? 3.254 -8.859 -18.045 1.00 87.06 95 LEU A O 1
ATOM 769 N N . LEU A 1 96 ? 5.206 -7.745 -17.935 1.00 93.19 96 LEU A N 1
ATOM 770 C CA . LEU A 1 96 ? 5.779 -8.544 -16.857 1.00 93.19 96 LEU A CA 1
ATOM 771 C C . LEU A 1 96 ? 5.678 -7.795 -15.531 1.00 93.19 96 LEU A C 1
ATOM 773 O O . LEU A 1 96 ? 5.652 -6.573 -15.503 1.00 93.19 96 LEU A O 1
ATOM 777 N N . TRP A 1 97 ? 5.635 -8.533 -14.434 1.00 95.25 97 TRP A N 1
ATOM 778 C CA . TRP A 1 97 ? 5.485 -8.012 -13.085 1.00 95.25 97 TRP A CA 1
ATOM 779 C C . TRP A 1 97 ? 6.809 -8.064 -12.342 1.00 95.25 97 TRP A C 1
ATOM 781 O O . TRP A 1 97 ? 7.429 -9.124 -12.246 1.00 95.25 97 TRP A O 1
ATOM 791 N N . SER A 1 98 ? 7.194 -6.932 -11.779 1.00 94.00 98 SER A N 1
ATOM 792 C CA . SER A 1 98 ? 8.338 -6.797 -10.885 1.00 94.00 98 SER A CA 1
ATOM 793 C C . SER A 1 98 ? 7.855 -6.372 -9.513 1.00 94.00 98 SER A C 1
ATOM 795 O O . SER A 1 98 ? 6.876 -5.634 -9.402 1.00 94.00 98 SER A O 1
ATOM 797 N N . VAL A 1 99 ? 8.542 -6.847 -8.481 1.00 93.75 99 VAL A N 1
ATOM 798 C CA . VAL A 1 99 ? 8.286 -6.425 -7.105 1.00 93.75 99 VAL A CA 1
ATOM 799 C C . VAL A 1 99 ? 9.101 -5.171 -6.823 1.00 93.75 99 VAL A C 1
ATOM 801 O O . VAL A 1 99 ? 10.299 -5.149 -7.098 1.00 93.75 99 VAL A O 1
ATOM 804 N N . VAL A 1 100 ? 8.424 -4.135 -6.336 1.00 92.44 100 VAL A N 1
ATOM 805 C CA . VAL A 1 100 ? 9.037 -2.890 -5.859 1.00 92.44 100 VAL A CA 1
ATOM 806 C C . VAL A 1 100 ? 9.494 -3.092 -4.425 1.00 92.44 100 VAL A C 1
ATOM 808 O O . VAL A 1 100 ? 10.673 -2.922 -4.131 1.00 92.44 100 VAL A O 1
ATOM 811 N N . ASP A 1 101 ? 8.571 -3.538 -3.575 1.00 91.75 101 ASP A N 1
ATOM 812 C CA . ASP A 1 101 ? 8.837 -3.836 -2.177 1.00 91.75 101 ASP A CA 1
ATOM 813 C C . ASP A 1 101 ? 7.944 -4.976 -1.663 1.00 91.75 101 ASP A C 1
ATOM 815 O O . ASP A 1 101 ? 6.885 -5.288 -2.227 1.00 91.75 101 ASP A O 1
ATOM 819 N N . LEU A 1 102 ? 8.399 -5.619 -0.591 1.00 92.75 102 LEU A N 1
ATOM 820 C CA . LEU A 1 102 ? 7.646 -6.595 0.181 1.00 92.75 102 LEU A CA 1
ATOM 821 C C . LEU A 1 102 ? 7.834 -6.303 1.665 1.00 92.75 102 LEU A C 1
ATOM 823 O O . LEU A 1 102 ? 8.909 -6.519 2.228 1.00 92.75 102 LEU A O 1
ATOM 827 N N . GLN A 1 103 ? 6.736 -5.941 2.322 1.00 91.44 103 GLN A N 1
ATOM 828 C CA . GLN A 1 103 ? 6.705 -5.732 3.761 1.00 91.44 103 GLN A CA 1
ATOM 829 C C . GLN A 1 103 ? 5.902 -6.832 4.450 1.00 91.44 103 GLN A C 1
ATOM 831 O O . GLN A 1 103 ? 4.734 -7.061 4.139 1.00 91.44 103 GLN A O 1
ATOM 836 N N . SER A 1 104 ? 6.525 -7.527 5.408 1.00 89.50 104 SER A N 1
ATOM 837 C CA . SER A 1 104 ? 5.846 -8.525 6.241 1.00 89.50 104 SER A CA 1
ATOM 838 C C . SER A 1 104 ? 5.316 -7.882 7.519 1.00 89.50 104 SER A C 1
ATOM 840 O O . SER A 1 104 ? 6.064 -7.235 8.245 1.00 89.50 104 SER A O 1
ATOM 842 N N . ILE A 1 105 ? 4.039 -8.125 7.808 1.00 86.88 105 ILE A N 1
ATOM 843 C CA . ILE A 1 105 ? 3.327 -7.615 8.979 1.00 86.88 105 ILE A CA 1
ATOM 844 C C . ILE A 1 105 ? 2.917 -8.822 9.841 1.00 86.88 105 ILE A C 1
ATOM 846 O O . ILE A 1 105 ? 2.068 -9.623 9.416 1.00 86.88 105 ILE A O 1
ATOM 850 N N . PRO A 1 106 ? 3.548 -9.033 11.010 1.00 82.94 106 PRO A N 1
ATOM 851 C CA . PRO A 1 106 ? 3.121 -10.062 11.949 1.00 82.94 106 PRO A CA 1
ATOM 852 C C . PRO A 1 106 ? 1.835 -9.614 12.660 1.00 82.94 106 PRO A C 1
ATOM 854 O O . PRO A 1 106 ? 1.827 -8.581 13.309 1.00 82.94 106 PRO A O 1
ATOM 857 N N . MET A 1 107 ? 0.759 -10.399 12.561 1.00 82.75 107 MET A N 1
ATOM 858 C CA . MET A 1 107 ? -0.538 -10.110 13.202 1.00 82.75 107 MET A CA 1
ATOM 859 C C . MET A 1 107 ? -0.892 -11.183 14.246 1.00 82.75 107 MET A C 1
ATOM 861 O O . MET A 1 107 ? -2.051 -11.566 14.389 1.00 82.75 107 MET A O 1
ATOM 865 N N . GLU A 1 108 ? 0.113 -11.766 14.909 1.00 74.25 108 GLU A N 1
ATOM 866 C CA . GLU A 1 108 ? -0.100 -12.856 15.877 1.00 74.25 108 GLU A CA 1
ATOM 867 C C . GLU A 1 108 ? -0.757 -12.353 17.170 1.00 74.25 108 GLU A C 1
ATOM 869 O O . GLU A 1 108 ? -1.633 -13.027 17.711 1.00 74.25 108 GLU A O 1
ATOM 874 N N . GLU A 1 109 ? -0.384 -11.152 17.618 1.00 70.81 109 GLU A N 1
ATOM 875 C CA . GLU A 1 109 ? -0.919 -10.512 18.830 1.00 70.81 109 GLU A CA 1
ATOM 876 C C . GLU A 1 109 ? -1.737 -9.247 18.521 1.00 70.81 109 GLU A C 1
ATOM 878 O O . GLU A 1 109 ? -2.588 -8.840 19.313 1.00 70.81 109 GLU A O 1
ATOM 883 N N . GLU A 1 110 ? -1.537 -8.650 17.344 1.00 78.88 110 GLU A N 1
ATOM 884 C CA . GLU A 1 110 ? -2.235 -7.440 16.916 1.00 78.88 110 GLU A CA 1
ATOM 885 C C . GLU A 1 110 ? -3.530 -7.759 16.163 1.00 78.88 110 GLU A C 1
ATOM 887 O O . GLU A 1 110 ? -3.602 -8.663 15.327 1.00 78.88 110 GLU A O 1
ATOM 892 N N . LYS A 1 111 ? -4.575 -6.971 16.436 1.00 83.62 111 LYS A N 1
ATOM 893 C CA . LYS A 1 111 ? -5.868 -7.066 15.735 1.00 83.62 111 LYS A CA 1
ATOM 894 C C . LYS A 1 111 ? -6.062 -6.008 14.655 1.00 83.62 111 LYS A C 1
ATOM 896 O O . LYS A 1 111 ? -6.999 -6.124 13.862 1.00 83.62 111 LYS A O 1
ATOM 901 N N . LEU A 1 112 ? -5.211 -4.987 14.637 1.00 92.19 112 LEU A N 1
ATOM 902 C CA . LEU A 1 112 ? -5.302 -3.861 13.724 1.00 92.19 112 LEU A CA 1
ATOM 903 C C . LEU A 1 112 ? -3.910 -3.324 13.406 1.00 92.19 112 LEU A C 1
ATOM 905 O O . LEU A 1 112 ? -3.179 -2.948 14.312 1.00 92.19 112 LEU A O 1
ATOM 909 N N . CYS A 1 113 ? -3.604 -3.226 12.120 1.00 92.12 113 CYS A N 1
ATOM 910 C CA . CYS A 1 113 ? -2.431 -2.537 11.604 1.00 92.12 113 CYS A CA 1
ATOM 911 C C . CYS A 1 113 ? -2.862 -1.659 10.425 1.00 92.12 113 CYS A C 1
ATOM 913 O O . CYS A 1 113 ? -3.748 -2.042 9.655 1.00 92.12 113 CYS A O 1
ATOM 915 N N . VAL A 1 114 ? -2.250 -0.486 10.282 1.00 92.00 114 VAL A N 1
ATOM 916 C CA . VAL A 1 114 ? -2.448 0.406 9.137 1.00 92.00 114 VAL A CA 1
ATOM 917 C C . VAL A 1 114 ? -1.143 0.568 8.374 1.00 92.00 114 VAL A C 1
ATOM 919 O O . VAL A 1 114 ? -0.056 0.581 8.946 1.00 92.00 114 VAL A O 1
ATOM 922 N N . TYR A 1 115 ? -1.265 0.658 7.060 1.00 87.38 115 TYR A N 1
ATOM 923 C CA . TYR A 1 115 ? -0.168 0.731 6.122 1.00 87.38 115 TYR A CA 1
ATOM 924 C C . TYR A 1 115 ? -0.518 1.685 4.976 1.00 87.38 115 TYR A C 1
ATOM 926 O O . TYR A 1 115 ? -1.686 1.943 4.682 1.00 87.38 115 TYR A O 1
ATOM 934 N N . GLN A 1 116 ? 0.502 2.214 4.314 1.00 86.81 116 GLN A N 1
ATOM 935 C CA . GLN A 1 116 ? 0.359 3.105 3.165 1.00 86.81 116 GLN A CA 1
ATOM 936 C C . GLN A 1 116 ? 0.888 2.403 1.915 1.00 86.81 116 GLN A C 1
ATOM 938 O O . GLN A 1 116 ? 2.006 1.903 1.941 1.00 86.81 116 GLN A O 1
ATOM 943 N N . VAL A 1 117 ? 0.092 2.349 0.841 1.00 78.94 117 VAL A N 1
ATOM 944 C CA . VAL A 1 117 ? 0.433 1.639 -0.403 1.00 78.94 117 VAL A CA 1
ATOM 945 C C . VAL A 1 117 ? -0.046 2.378 -1.650 1.00 78.94 117 VAL A C 1
ATOM 947 O O . VAL A 1 117 ? -1.185 2.173 -2.081 1.00 78.94 117 VAL A O 1
ATOM 950 N N . PRO A 1 118 ? 0.811 3.126 -2.357 1.00 77.31 118 PRO A N 1
A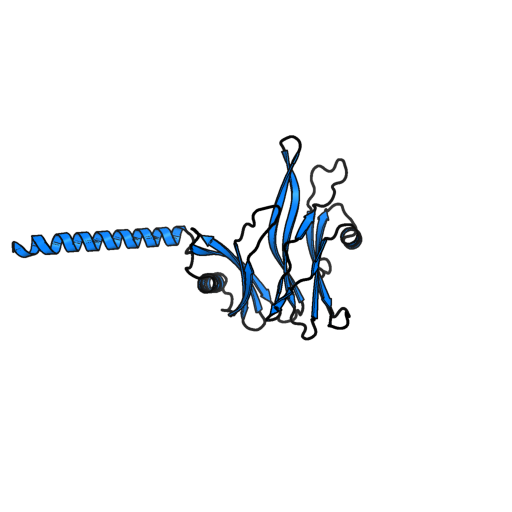TOM 951 C CA . PRO A 1 118 ? 2.031 3.809 -1.943 1.00 77.31 118 PRO A CA 1
ATOM 952 C C . PRO A 1 118 ? 1.707 5.200 -1.369 1.00 77.31 118 PRO A C 1
ATOM 954 O O . PRO A 1 118 ? 0.539 5.571 -1.208 1.00 77.31 118 PRO A O 1
ATOM 957 N N . SER A 1 119 ? 2.747 6.016 -1.173 1.00 81.81 119 SER A N 1
ATOM 958 C CA . SER A 1 119 ? 2.647 7.475 -1.263 1.00 81.81 119 SER A CA 1
ATOM 959 C C . SER A 1 119 ? 3.425 8.025 -2.469 1.00 81.81 119 SER A C 1
ATOM 961 O O . SER A 1 119 ? 4.404 7.425 -2.926 1.00 81.81 119 SER A O 1
ATOM 963 N N . ALA A 1 120 ? 2.982 9.157 -3.018 1.00 88.06 120 ALA A N 1
ATOM 964 C CA . ALA A 1 120 ? 3.723 9.901 -4.037 1.00 88.06 120 ALA A CA 1
ATOM 965 C C . ALA A 1 120 ? 3.650 11.412 -3.774 1.00 88.06 120 ALA A C 1
ATOM 967 O O . ALA A 1 120 ? 2.576 11.918 -3.429 1.00 88.06 120 ALA A O 1
ATOM 968 N N . PRO A 1 121 ? 4.771 12.140 -3.923 1.00 88.88 121 PRO A N 1
ATOM 969 C CA . PRO A 1 121 ? 4.791 13.579 -3.722 1.00 88.88 121 PRO A CA 1
ATOM 970 C C . PRO A 1 121 ? 3.959 14.286 -4.792 1.00 88.88 121 PRO A C 1
ATOM 972 O O . PRO A 1 121 ? 3.886 13.863 -5.951 1.00 88.88 121 PRO A O 1
ATOM 975 N N . VAL A 1 122 ? 3.345 15.385 -4.376 1.00 89.12 122 VAL A N 1
ATOM 976 C CA . VAL A 1 122 ? 2.668 16.339 -5.241 1.00 89.12 122 VAL A CA 1
ATOM 977 C C . VAL A 1 122 ? 3.387 17.666 -5.076 1.00 89.12 122 VAL A C 1
ATOM 979 O O . VAL A 1 122 ? 3.352 18.289 -4.009 1.00 89.12 122 VAL A O 1
ATOM 982 N N . ASP A 1 123 ? 4.031 18.090 -6.153 1.00 89.75 123 ASP A N 1
ATOM 983 C CA . ASP A 1 123 ? 4.779 19.334 -6.196 1.00 89.75 123 ASP A CA 1
ATOM 984 C C . ASP A 1 123 ? 4.063 20.367 -7.065 1.00 89.75 123 ASP A C 1
ATOM 986 O O . ASP A 1 123 ? 3.438 20.042 -8.078 1.00 89.75 123 ASP A O 1
ATOM 990 N N . THR A 1 124 ? 4.198 21.637 -6.700 1.00 87.00 124 THR A N 1
ATOM 991 C CA . THR A 1 124 ? 3.751 22.767 -7.516 1.00 87.00 124 THR A CA 1
ATOM 992 C C . THR A 1 124 ? 4.936 23.637 -7.910 1.00 87.00 124 THR A C 1
ATOM 994 O O . THR A 1 124 ? 5.989 23.622 -7.276 1.00 87.00 124 THR A O 1
ATOM 997 N N . VAL A 1 125 ? 4.797 24.378 -9.012 1.00 85.75 125 VAL A N 1
ATOM 998 C CA . VAL A 1 125 ? 5.841 25.297 -9.475 1.00 85.75 125 VAL A CA 1
ATOM 999 C C . VAL A 1 125 ? 5.472 26.715 -9.064 1.00 85.75 125 VAL A C 1
ATOM 1001 O O . VAL A 1 125 ? 4.567 27.317 -9.641 1.00 85.75 125 VAL A O 1
ATOM 1004 N N . VAL A 1 126 ? 6.213 27.268 -8.108 1.00 80.69 126 VAL A N 1
ATOM 1005 C CA . VAL A 1 126 ? 6.047 28.638 -7.615 1.00 80.69 126 VAL A CA 1
ATOM 1006 C C . VAL A 1 126 ? 7.300 29.431 -7.973 1.00 80.69 126 VAL A C 1
ATOM 1008 O O . VAL A 1 126 ? 8.416 29.067 -7.612 1.00 80.69 126 VAL A O 1
ATOM 1011 N N . ASN A 1 127 ? 7.147 30.510 -8.747 1.00 85.12 127 ASN A N 1
ATOM 1012 C CA . ASN A 1 127 ? 8.263 31.366 -9.188 1.00 85.12 127 ASN A CA 1
ATOM 1013 C C . ASN A 1 127 ? 9.438 30.599 -9.840 1.00 85.12 127 ASN A C 1
ATOM 1015 O O . ASN A 1 127 ? 10.604 30.952 -9.666 1.00 85.12 127 ASN A O 1
ATOM 1019 N N . GLY A 1 128 ? 9.135 29.532 -10.587 1.00 85.56 128 GLY A N 1
ATOM 1020 C CA . GLY A 1 128 ? 10.138 28.692 -11.250 1.00 85.56 128 GLY A CA 1
ATOM 1021 C C . GLY A 1 128 ? 10.878 27.720 -10.323 1.00 85.56 128 GLY A C 1
ATOM 1022 O O . GLY A 1 128 ? 11.846 27.099 -10.758 1.00 85.56 128 GLY A O 1
ATOM 1023 N N . ARG A 1 129 ? 10.442 27.576 -9.067 1.00 83.44 129 ARG A N 1
ATOM 1024 C CA . ARG A 1 129 ? 10.933 26.573 -8.116 1.00 83.44 129 ARG A CA 1
ATOM 1025 C C . ARG A 1 129 ? 9.868 25.516 -7.868 1.00 83.44 129 ARG A C 1
ATOM 1027 O O . ARG A 1 129 ? 8.685 25.830 -7.829 1.00 83.44 129 ARG A O 1
ATOM 1034 N N . ILE A 1 130 ? 10.316 24.274 -7.724 1.00 84.38 130 ILE A N 1
ATOM 1035 C CA . ILE A 1 130 ? 9.470 23.151 -7.326 1.00 84.38 130 ILE A CA 1
ATOM 1036 C C . ILE A 1 130 ? 9.291 23.240 -5.810 1.00 84.38 130 ILE A C 1
ATOM 1038 O O . ILE A 1 130 ? 10.282 23.248 -5.076 1.00 84.38 130 ILE A O 1
ATOM 1042 N N . GLU A 1 131 ? 8.047 23.336 -5.362 1.00 84.44 131 GLU A N 1
ATOM 1043 C CA . GLU A 1 131 ? 7.667 23.373 -3.955 1.00 84.44 131 GLU A CA 1
ATOM 1044 C C . GLU A 1 131 ? 6.773 22.174 -3.630 1.00 84.44 131 GLU A C 1
ATOM 1046 O O . GLU A 1 131 ? 5.743 21.943 -4.271 1.00 84.44 131 GLU A O 1
ATOM 1051 N N . PHE A 1 132 ? 7.178 21.410 -2.615 1.00 85.44 132 PHE A N 1
ATOM 1052 C CA . PHE A 1 132 ? 6.393 20.294 -2.100 1.00 85.44 132 PHE A CA 1
ATOM 1053 C C . PHE A 1 132 ? 5.092 20.821 -1.499 1.00 85.44 132 PHE A C 1
ATOM 1055 O O . PHE A 1 132 ? 5.113 21.672 -0.611 1.00 85.44 132 PHE A O 1
ATOM 1062 N N . THR A 1 133 ? 3.963 20.335 -2.008 1.00 88.31 133 THR A N 1
ATOM 1063 C CA . THR A 1 133 ? 2.623 20.800 -1.609 1.00 88.31 133 THR A CA 1
ATOM 1064 C C . THR A 1 133 ? 1.913 19.776 -0.722 1.00 88.31 133 THR A C 1
ATOM 1066 O O . THR A 1 133 ? 1.027 20.119 0.059 1.00 88.31 133 THR A O 1
ATOM 1069 N N . GLY A 1 134 ? 2.310 18.511 -0.824 1.00 91.12 134 GLY A N 1
ATOM 1070 C CA . GLY A 1 134 ? 1.741 17.406 -0.071 1.00 91.12 134 GLY A CA 1
ATOM 1071 C C . GLY A 1 134 ? 2.039 16.080 -0.754 1.00 91.12 134 GLY A C 1
ATOM 1072 O O . GLY A 1 134 ? 2.877 15.995 -1.651 1.00 91.12 134 GLY A O 1
ATOM 1073 N N . CYS A 1 135 ? 1.328 15.032 -0.364 1.00 91.25 135 CYS A N 1
ATOM 1074 C CA . CYS A 1 135 ? 1.416 13.745 -1.043 1.00 91.25 135 CYS A CA 1
ATOM 1075 C C . CYS A 1 135 ? 0.040 13.139 -1.269 1.00 91.25 135 CYS A C 1
ATOM 1077 O O . CYS A 1 135 ? -0.881 13.357 -0.486 1.00 91.25 135 CYS A O 1
ATOM 1079 N N . GLU A 1 136 ? -0.077 12.310 -2.296 1.00 92.88 136 GLU A N 1
ATOM 1080 C CA . GLU A 1 136 ? -1.166 11.346 -2.352 1.00 92.88 136 GLU A CA 1
ATOM 1081 C C . GLU A 1 136 ? -0.774 10.048 -1.669 1.00 92.88 136 GLU A C 1
ATOM 1083 O O . GLU A 1 136 ? 0.342 9.562 -1.845 1.00 92.88 136 GLU A O 1
ATOM 1088 N N . VAL A 1 137 ? -1.703 9.498 -0.891 1.00 92.44 137 VAL A N 1
ATOM 1089 C CA . VAL A 1 137 ? -1.531 8.270 -0.114 1.00 92.44 137 VAL A CA 1
ATOM 1090 C C . VAL A 1 13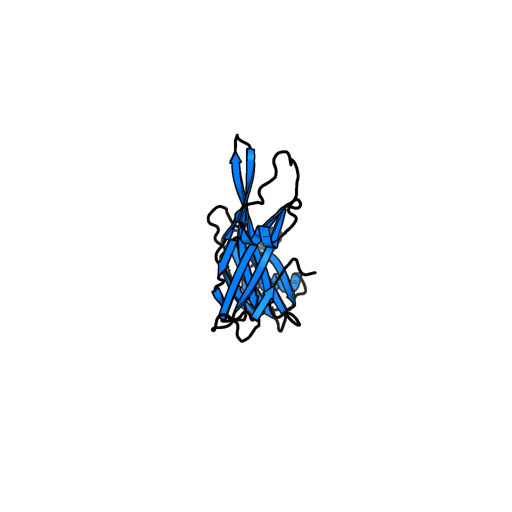7 ? -2.713 7.359 -0.387 1.00 92.44 137 VAL A C 1
ATOM 1092 O O . VAL A 1 137 ? -3.856 7.782 -0.247 1.00 92.44 137 VAL A O 1
ATOM 1095 N N . ALA A 1 138 ? -2.462 6.101 -0.734 1.00 93.06 138 ALA A N 1
ATOM 1096 C CA . ALA A 1 138 ? -3.505 5.080 -0.773 1.00 93.06 138 ALA A CA 1
ATOM 1097 C C . ALA A 1 138 ? -3.431 4.231 0.512 1.00 93.06 138 ALA A C 1
ATOM 1099 O O . ALA A 1 138 ? -2.486 3.461 0.690 1.00 93.06 138 ALA A O 1
ATOM 1100 N N . PRO A 1 139 ? -4.381 4.389 1.448 1.00 94.38 139 PRO A N 1
ATOM 1101 C CA . PRO A 1 139 ? -4.331 3.706 2.730 1.00 94.38 139 PRO A CA 1
ATOM 1102 C C . PRO A 1 139 ? -4.830 2.262 2.627 1.00 94.38 139 PRO A C 1
ATOM 1104 O O . PRO A 1 139 ? -5.811 1.951 1.943 1.00 94.38 139 PRO A O 1
ATOM 1107 N N . LEU A 1 140 ? -4.170 1.386 3.376 1.00 95.38 140 LEU A N 1
ATOM 1108 C CA . LEU A 1 140 ? -4.504 -0.021 3.536 1.00 95.38 140 LEU A CA 1
ATOM 1109 C C . LEU A 1 140 ? -4.521 -0.343 5.032 1.00 95.38 140 LEU A C 1
ATOM 1111 O O . LEU A 1 140 ? -3.600 0.016 5.754 1.00 95.38 140 LEU A O 1
ATOM 1115 N N . ALA A 1 141 ? -5.528 -1.059 5.513 1.00 95.56 141 ALA A N 1
ATOM 1116 C CA . ALA A 1 141 ? -5.547 -1.578 6.873 1.00 95.56 141 ALA A CA 1
ATOM 1117 C C . ALA A 1 141 ? -5.729 -3.093 6.872 1.00 95.56 141 ALA A C 1
ATOM 1119 O O . ALA A 1 141 ? -6.405 -3.671 6.019 1.00 95.56 141 ALA A O 1
ATOM 1120 N N . ILE A 1 142 ? -5.129 -3.741 7.863 1.00 95.19 142 ILE A N 1
ATOM 1121 C CA . ILE A 1 142 ? -5.343 -5.150 8.166 1.00 95.19 142 ILE A CA 1
ATOM 1122 C C . ILE A 1 142 ? -6.048 -5.199 9.513 1.00 95.19 142 ILE A C 1
ATOM 1124 O O . ILE A 1 142 ? -5.462 -4.858 10.538 1.00 95.19 142 ILE A O 1
ATOM 1128 N N . CYS A 1 143 ? -7.311 -5.615 9.505 1.00 94.62 143 CYS A N 1
ATOM 1129 C CA . CYS A 1 143 ? -8.139 -5.751 10.692 1.00 94.62 143 CYS A CA 1
ATOM 1130 C C . CYS A 1 143 ? -8.669 -7.181 10.793 1.00 94.62 143 CYS A C 1
ATOM 1132 O O . CYS A 1 143 ? -9.381 -7.664 9.913 1.00 94.62 143 CYS A O 1
ATOM 1134 N N . THR A 1 144 ? -8.327 -7.865 11.883 1.00 91.44 144 THR A N 1
ATOM 1135 C CA . THR A 1 144 ? -8.786 -9.233 12.169 1.00 91.44 144 THR A CA 1
ATOM 1136 C C . THR A 1 144 ? -9.902 -9.269 13.215 1.00 91.44 144 THR A C 1
ATOM 1138 O O . THR A 1 144 ? -10.289 -10.353 13.657 1.00 91.44 144 THR A O 1
ATOM 1141 N N . HIS A 1 145 ? -10.439 -8.106 13.609 1.00 92.38 145 HIS A N 1
ATOM 1142 C CA . HIS A 1 145 ? -11.561 -8.030 14.540 1.00 92.38 145 HIS A CA 1
ATOM 1143 C C . HIS A 1 145 ? -12.827 -8.610 13.879 1.00 92.38 145 HIS A C 1
ATOM 1145 O O . HIS A 1 145 ? -13.217 -8.135 12.815 1.00 92.38 145 HIS A O 1
ATOM 1151 N N . PRO A 1 146 ? -13.482 -9.626 14.473 1.00 91.00 146 PRO A N 1
ATOM 1152 C CA . PRO A 1 146 ? -14.596 -10.328 13.827 1.00 91.00 146 PRO A CA 1
ATOM 1153 C C . PRO A 1 146 ? -15.852 -9.464 13.662 1.00 91.00 146 PRO A C 1
ATOM 1155 O O . PRO A 1 146 ? -16.669 -9.735 12.791 1.00 91.00 146 PRO A O 1
ATOM 1158 N N . GLU A 1 147 ? -15.990 -8.439 14.500 1.00 94.69 147 GLU A N 1
ATOM 1159 C CA . GLU A 1 147 ? -17.124 -7.507 14.518 1.00 94.69 147 GLU A CA 1
ATOM 1160 C C . GLU A 1 147 ? -16.859 -6.230 13.706 1.00 94.69 147 GLU A C 1
ATOM 1162 O O . GLU A 1 147 ? -17.700 -5.340 13.689 1.00 94.69 147 GLU A O 1
ATOM 1167 N N . ALA A 1 148 ? -15.701 -6.112 13.042 1.00 95.88 148 ALA A N 1
ATOM 1168 C CA . ALA A 1 148 ? -15.385 -4.935 12.238 1.00 95.88 148 ALA A CA 1
ATOM 1169 C C . ALA A 1 148 ? -16.390 -4.776 11.088 1.00 95.88 148 ALA A C 1
ATOM 1171 O O . ALA A 1 148 ? -16.463 -5.625 10.200 1.00 95.88 148 ALA A O 1
ATOM 1172 N N . ALA A 1 149 ? -17.129 -3.669 11.098 1.00 96.25 149 ALA A N 1
ATOM 1173 C CA . ALA A 1 149 ? -18.097 -3.322 10.061 1.00 96.25 149 ALA A CA 1
ATOM 1174 C C . ALA A 1 149 ? -17.709 -2.048 9.303 1.00 96.25 149 ALA A C 1
ATOM 1176 O O . ALA A 1 149 ? -18.060 -1.904 8.133 1.00 96.25 149 ALA A O 1
ATOM 1177 N N . ARG A 1 150 ? -16.965 -1.142 9.946 1.00 97.00 150 ARG A N 1
ATOM 1178 C CA . ARG A 1 150 ? -16.468 0.093 9.334 1.00 97.00 150 ARG A CA 1
ATOM 1179 C C . ARG A 1 150 ? -15.043 0.371 9.780 1.00 97.00 150 ARG A C 1
ATOM 1181 O O . ARG A 1 150 ? -14.728 0.251 10.964 1.00 97.00 150 ARG A O 1
ATOM 1188 N N . VAL A 1 151 ? -14.194 0.780 8.843 1.00 97.56 151 VAL A N 1
ATOM 1189 C CA . VAL A 1 151 ? -12.808 1.167 9.119 1.00 97.56 151 VAL A CA 1
ATOM 1190 C C . VAL A 1 151 ? -12.546 2.537 8.518 1.00 97.56 151 VAL A C 1
ATOM 1192 O O . VAL A 1 151 ? -12.748 2.748 7.326 1.00 97.56 151 VAL A O 1
ATOM 1195 N N . GLU A 1 152 ? -12.083 3.463 9.345 1.00 97.31 152 GLU A N 1
ATOM 1196 C CA . GLU A 1 152 ? -11.732 4.822 8.949 1.00 97.31 152 GLU A CA 1
ATOM 1197 C C . GLU A 1 152 ? -10.241 5.046 9.169 1.00 97.31 152 GLU A C 1
ATOM 1199 O O . GLU A 1 152 ? -9.677 4.625 10.182 1.00 97.31 152 GLU A O 1
ATOM 1204 N N . VAL A 1 153 ? -9.605 5.736 8.229 1.00 96.81 153 VAL A N 1
ATOM 1205 C CA . VAL A 1 153 ? -8.221 6.177 8.355 1.00 96.81 153 VAL A CA 1
ATOM 1206 C C . VAL A 1 153 ? -8.173 7.695 8.339 1.00 96.81 153 VAL A C 1
ATOM 1208 O O . VAL A 1 153 ? -8.817 8.326 7.505 1.00 96.81 153 VAL A O 1
ATOM 1211 N N . SER A 1 154 ? -7.391 8.280 9.237 1.00 96.31 154 SER A N 1
ATOM 1212 C CA . SER A 1 154 ? -7.062 9.702 9.229 1.00 96.31 154 SER A CA 1
ATOM 1213 C C . SER A 1 154 ? -5.567 9.851 8.981 1.00 96.31 154 SER A C 1
ATOM 1215 O O . SER A 1 154 ? -4.758 9.217 9.657 1.00 96.31 154 SER A O 1
ATOM 1217 N N . VAL A 1 155 ? -5.195 10.672 8.005 1.00 95.62 155 VAL A N 1
ATOM 1218 C CA . VAL A 1 155 ? -3.807 10.848 7.570 1.00 95.62 155 VAL A CA 1
ATOM 1219 C C . VAL A 1 155 ? -3.377 12.299 7.760 1.00 95.62 155 VAL A C 1
ATOM 1221 O O . VAL A 1 155 ? -4.144 13.221 7.476 1.00 95.62 155 VAL A O 1
ATOM 1224 N N . LEU A 1 156 ? -2.152 12.503 8.248 1.00 95.38 156 LEU A N 1
ATOM 1225 C CA . LEU A 1 156 ? -1.619 13.817 8.605 1.00 95.38 156 LEU A CA 1
ATOM 1226 C C . LEU A 1 156 ? -0.122 13.917 8.305 1.00 95.38 156 LEU A C 1
ATOM 1228 O O . LEU A 1 156 ? 0.656 13.108 8.798 1.00 95.38 156 LEU A O 1
ATOM 1232 N N . TRP A 1 157 ? 0.309 14.960 7.596 1.00 93.00 157 TRP A N 1
ATOM 1233 C CA . TRP A 1 157 ? 1.713 15.384 7.620 1.00 93.00 157 TRP A CA 1
ATOM 1234 C C . TRP A 1 157 ? 1.980 16.227 8.856 1.00 93.00 157 TRP A C 1
ATOM 1236 O O . TRP A 1 157 ? 1.562 17.370 8.879 1.00 93.00 157 TRP A O 1
ATOM 1246 N N . PHE A 1 158 ? 2.663 15.725 9.874 1.00 93.56 158 PHE A N 1
ATOM 1247 C CA . PHE A 1 158 ? 2.993 16.473 11.087 1.00 93.56 158 PHE A CA 1
ATOM 1248 C C . PHE A 1 158 ? 4.393 17.085 11.003 1.00 93.56 158 PHE A C 1
ATOM 1250 O O . PHE A 1 158 ? 5.387 16.374 10.855 1.00 93.56 158 PHE A O 1
ATOM 1257 N N . GLY A 1 159 ? 4.484 18.407 11.069 1.00 92.06 159 GLY A N 1
ATOM 1258 C CA . GLY A 1 159 ? 5.733 19.151 11.090 1.00 92.06 159 GLY A CA 1
ATOM 1259 C C . GLY A 1 159 ? 6.449 18.993 12.426 1.00 92.06 159 GLY A C 1
ATOM 1260 O O . GLY A 1 159 ? 5.841 19.096 13.484 1.00 92.06 159 GLY A O 1
ATOM 1261 N N . GLY A 1 160 ? 7.773 18.826 12.408 1.00 90.75 160 GLY A N 1
ATOM 1262 C CA . GLY A 1 160 ? 8.575 18.708 13.636 1.00 90.75 160 GLY A CA 1
ATOM 1263 C C . GLY A 1 160 ? 8.594 19.961 14.531 1.00 90.75 160 GLY A C 1
ATOM 1264 O O . GLY A 1 160 ? 9.238 19.949 15.575 1.00 90.75 160 GLY A O 1
ATOM 1265 N N . TRP A 1 161 ? 7.938 21.047 14.110 1.00 90.81 161 TRP A N 1
ATOM 1266 C CA . TRP A 1 161 ? 7.734 22.280 14.879 1.00 90.81 161 TRP A CA 1
ATOM 1267 C C . TRP A 1 161 ? 6.368 22.343 15.573 1.00 90.81 161 TRP A C 1
ATOM 1269 O O . TRP A 1 161 ? 6.157 23.217 16.411 1.00 90.81 161 TRP A O 1
ATOM 1279 N N . GLU A 1 162 ? 5.431 21.469 15.208 1.00 91.56 162 GLU A N 1
ATOM 1280 C CA . GLU A 1 162 ? 4.133 21.368 15.864 1.00 91.56 162 GLU A CA 1
ATOM 1281 C C . GLU A 1 162 ? 4.285 20.599 17.186 1.00 91.56 162 GLU A C 1
ATOM 1283 O O . GLU A 1 162 ? 5.148 19.732 17.331 1.00 91.56 162 GLU A O 1
ATOM 1288 N N . THR A 1 163 ? 3.459 20.930 18.181 1.00 91.88 163 THR A N 1
ATOM 1289 C CA . THR A 1 163 ? 3.562 20.352 19.534 1.00 91.88 163 THR A CA 1
ATOM 1290 C C . THR A 1 163 ? 2.441 19.380 19.877 1.00 91.88 163 THR A C 1
ATOM 1292 O O . THR A 1 163 ? 2.596 18.590 20.802 1.00 91.88 163 THR A O 1
ATOM 1295 N N . ASP A 1 164 ? 1.316 19.447 19.167 1.00 93.75 164 ASP A N 1
ATOM 1296 C CA . ASP A 1 164 ? 0.129 18.640 19.441 1.00 93.75 164 ASP A CA 1
ATOM 1297 C C . ASP A 1 164 ? -0.364 17.986 18.148 1.00 93.75 164 ASP A C 1
ATOM 1299 O O . ASP A 1 164 ? -0.905 18.645 17.257 1.00 93.75 164 ASP A O 1
ATOM 1303 N N . VAL A 1 165 ? -0.138 16.675 18.047 1.00 94.31 165 VAL A N 1
ATOM 1304 C CA . VAL A 1 165 ? -0.522 15.880 16.876 1.00 94.31 165 VAL A CA 1
ATOM 1305 C C . VAL A 1 165 ? -2.039 15.782 16.750 1.00 94.31 165 VAL A C 1
ATOM 1307 O O . VAL A 1 165 ? -2.545 15.786 15.632 1.00 94.31 165 VAL A O 1
ATOM 1310 N N . TYR A 1 166 ? -2.775 15.726 17.861 1.00 94.06 166 TYR A N 1
ATOM 1311 C CA . TYR A 1 166 ? -4.227 15.559 17.832 1.00 94.06 166 TYR A CA 1
ATOM 1312 C C . TYR A 1 166 ? -4.921 16.854 17.428 1.00 94.06 166 TYR A C 1
ATOM 1314 O O . TYR A 1 166 ? -5.805 16.816 16.577 1.00 94.06 166 TYR A O 1
ATOM 1322 N N . ALA A 1 167 ? -4.464 17.999 17.941 1.00 94.69 167 ALA A N 1
ATOM 1323 C CA . ALA A 1 167 ? -4.962 19.298 17.491 1.00 94.69 167 ALA A CA 1
ATOM 1324 C C . ALA A 1 167 ? -4.706 19.509 15.986 1.00 94.69 167 ALA A C 1
ATOM 1326 O O . ALA A 1 167 ? -5.606 19.911 15.251 1.00 94.69 167 ALA A O 1
ATOM 1327 N N . ALA A 1 168 ? -3.508 19.156 15.502 1.00 94.44 168 ALA A N 1
ATOM 1328 C CA . ALA A 1 168 ? -3.195 19.207 14.074 1.00 94.44 168 ALA A CA 1
ATOM 1329 C C . ALA A 1 168 ? -4.040 18.214 13.252 1.00 94.44 168 ALA A C 1
ATOM 1331 O O . ALA A 1 168 ? -4.484 18.531 12.148 1.00 94.44 168 ALA A O 1
ATOM 1332 N N . LEU A 1 169 ? -4.301 17.014 13.777 1.00 95.38 169 LEU A N 1
ATOM 1333 C CA . LEU A 1 169 ? -5.164 16.027 13.127 1.00 95.38 169 LEU A CA 1
ATOM 1334 C C . LEU A 1 169 ? -6.607 16.532 12.999 1.00 95.38 169 LEU A C 1
ATOM 1336 O O . LEU A 1 169 ? -7.227 16.314 11.963 1.00 95.38 169 LEU A O 1
ATOM 1340 N N . GLU A 1 170 ? -7.134 17.213 14.015 1.00 94.69 170 GLU A N 1
ATOM 1341 C CA . GLU A 1 170 ? -8.476 17.804 13.980 1.00 94.69 170 GLU A CA 1
ATOM 1342 C C . GLU A 1 170 ? -8.574 18.982 13.003 1.00 94.69 170 GLU A C 1
ATOM 1344 O O . GLU A 1 170 ? -9.572 19.113 12.296 1.00 94.69 170 GLU A O 1
ATOM 1349 N N . GLU A 1 171 ? -7.544 19.826 12.936 1.00 93.94 171 GLU A N 1
ATOM 1350 C CA . GLU A 1 171 ? -7.543 21.011 12.074 1.00 93.94 171 GLU A CA 1
ATOM 1351 C C . GLU A 1 171 ? -7.405 20.659 10.585 1.00 93.94 171 GLU A C 1
ATOM 1353 O O . GLU A 1 171 ? -8.063 21.262 9.734 1.00 93.94 171 GLU A O 1
ATOM 1358 N N . ARG A 1 172 ? -6.527 19.703 10.256 1.00 93.56 172 ARG A N 1
ATOM 1359 C CA . ARG A 1 172 ? -6.063 19.475 8.873 1.00 93.56 172 ARG A CA 1
ATOM 1360 C C . ARG A 1 172 ? -5.852 18.007 8.501 1.00 93.56 172 ARG A C 1
ATOM 1362 O O . ARG A 1 172 ? -5.343 17.721 7.416 1.00 93.56 172 ARG A O 1
ATOM 1369 N N . GLY A 1 173 ? -6.224 17.073 9.371 1.00 94.31 173 GLY A N 1
ATOM 1370 C CA . GLY A 1 173 ? -6.210 15.651 9.054 1.00 94.31 173 GLY A CA 1
ATOM 1371 C C . GLY A 1 173 ? -7.187 15.318 7.931 1.00 94.31 173 GLY A C 1
ATOM 1372 O O . GLY A 1 173 ? -8.319 15.798 7.893 1.00 94.31 173 GLY A O 1
ATOM 1373 N N . VAL A 1 174 ? -6.760 14.453 7.016 1.00 96.25 174 VAL A N 1
ATOM 1374 C CA . VAL A 1 174 ? -7.598 13.983 5.910 1.00 96.25 174 VAL A CA 1
ATOM 1375 C C . VAL A 1 174 ? -8.123 12.602 6.262 1.00 96.25 174 VAL A C 1
ATOM 1377 O O . VAL A 1 174 ? -7.340 11.674 6.450 1.00 96.25 174 VAL A O 1
ATOM 1380 N N . THR A 1 175 ? -9.445 12.466 6.371 1.00 95.94 175 THR A N 1
ATOM 1381 C CA . THR A 1 175 ? -10.091 11.201 6.750 1.00 95.94 175 THR A CA 1
ATOM 1382 C C . THR A 1 175 ? -10.755 10.539 5.548 1.00 95.94 175 THR A C 1
ATOM 1384 O O . THR A 1 175 ? -11.416 11.205 4.752 1.00 95.94 175 THR A O 1
ATOM 1387 N N . GLY A 1 176 ? -10.588 9.223 5.430 1.00 94.81 176 GLY A N 1
ATOM 1388 C CA . GLY A 1 176 ? -11.238 8.391 4.424 1.00 94.81 176 GLY A CA 1
ATOM 1389 C C . GLY A 1 176 ? -11.764 7.092 5.027 1.00 94.81 176 GLY A C 1
ATOM 1390 O O . GLY A 1 176 ? -11.138 6.501 5.906 1.00 94.81 176 GLY A O 1
ATOM 1391 N N . GLU A 1 177 ? -12.911 6.635 4.537 1.00 96.62 177 GLU A N 1
ATOM 1392 C CA . GLU A 1 177 ? -13.457 5.321 4.878 1.00 96.62 177 GLU A CA 1
ATOM 1393 C C . GLU A 1 177 ? -12.854 4.251 3.957 1.00 96.62 177 GLU A C 1
ATOM 1395 O O . GLU A 1 177 ? -12.719 4.449 2.744 1.00 96.62 177 GLU A O 1
ATOM 1400 N N . LEU A 1 178 ? -12.461 3.119 4.538 1.00 96.31 178 LEU A N 1
ATOM 1401 C CA . LEU A 1 178 ? -11.896 1.989 3.811 1.00 96.31 178 LEU A CA 1
ATOM 1402 C C . LEU A 1 178 ? -12.997 1.000 3.426 1.00 96.31 178 LEU A C 1
ATOM 1404 O O . LEU A 1 178 ? -13.945 0.765 4.168 1.00 96.31 178 LEU A O 1
ATOM 1408 N N . THR A 1 179 ? -12.831 0.362 2.274 1.00 96.12 179 THR A N 1
ATOM 1409 C CA . THR A 1 179 ? -13.715 -0.702 1.791 1.00 96.12 179 THR A CA 1
ATOM 1410 C C . THR A 1 179 ? -13.173 -2.067 2.204 1.00 96.12 179 THR A C 1
ATOM 1412 O O . THR A 1 179 ? -11.977 -2.321 2.043 1.00 96.12 179 THR A O 1
ATOM 1415 N N . ASP A 1 180 ? -14.043 -2.956 2.691 1.00 95.62 180 ASP A N 1
ATOM 1416 C CA . ASP A 1 180 ? -13.688 -4.353 2.959 1.00 95.62 180 ASP A CA 1
ATOM 1417 C C . ASP A 1 180 ? -13.338 -5.071 1.648 1.00 95.62 180 ASP A C 1
ATOM 1419 O O . ASP A 1 180 ? -14.160 -5.199 0.737 1.00 95.62 180 ASP A O 1
ATOM 1423 N N . MET A 1 181 ? -12.101 -5.550 1.555 1.00 95.12 181 MET A N 1
ATOM 1424 C CA . MET A 1 181 ? -11.593 -6.328 0.422 1.00 95.12 181 MET A CA 1
ATOM 1425 C C . MET A 1 181 ? -11.678 -7.839 0.680 1.00 95.12 181 MET A C 1
ATOM 1427 O O . MET A 1 181 ? -11.321 -8.640 -0.189 1.00 95.12 181 MET A O 1
ATOM 1431 N N . GLY A 1 182 ? -12.139 -8.237 1.867 1.00 91.25 182 GLY A N 1
ATOM 1432 C CA . GLY A 1 182 ? -12.182 -9.603 2.357 1.00 91.25 182 GLY A CA 1
ATOM 1433 C C . GLY A 1 182 ? -10.877 -10.047 3.023 1.00 91.25 182 GLY A C 1
ATOM 1434 O O . GLY A 1 182 ? -9.803 -9.462 2.879 1.00 91.25 182 GLY A O 1
ATOM 1435 N N . GLY A 1 183 ? -10.958 -11.138 3.791 1.00 88.81 183 GLY A N 1
ATOM 1436 C CA . GLY A 1 183 ? -9.782 -11.762 4.409 1.00 88.81 183 GLY A CA 1
ATOM 1437 C C . GLY A 1 183 ? -9.121 -10.952 5.533 1.00 88.81 183 GLY A C 1
ATOM 1438 O O . GLY A 1 183 ? -8.003 -11.305 5.926 1.00 88.81 183 GLY A O 1
ATOM 1439 N N . GLY A 1 184 ? -9.816 -9.934 6.055 1.00 92.12 184 GLY A N 1
ATOM 1440 C CA . GLY A 1 184 ? -9.327 -8.997 7.069 1.00 92.12 184 GLY A CA 1
ATOM 1441 C C . GLY A 1 184 ? -8.552 -7.812 6.491 1.00 92.12 184 GLY A C 1
ATOM 1442 O O . GLY A 1 184 ? -7.801 -7.174 7.220 1.00 92.12 184 GLY A O 1
ATOM 1443 N N . VAL A 1 185 ? -8.671 -7.548 5.188 1.00 95.44 185 VAL A N 1
ATOM 1444 C CA . VAL A 1 185 ? -7.983 -6.447 4.504 1.00 95.44 185 VAL A CA 1
ATOM 1445 C C . VAL A 1 185 ? -8.995 -5.384 4.102 1.00 95.44 185 VAL A C 1
ATOM 1447 O O . VAL A 1 185 ? -10.007 -5.698 3.486 1.00 95.44 185 VAL A O 1
ATOM 1450 N N . TRP A 1 186 ? -8.675 -4.129 4.391 1.00 96.81 186 TRP A N 1
ATOM 1451 C CA . TRP A 1 186 ? -9.487 -2.960 4.082 1.00 96.81 186 TRP A CA 1
ATOM 1452 C C . TRP A 1 186 ? -8.650 -1.969 3.277 1.00 96.81 186 TRP A C 1
ATOM 1454 O O . TRP A 1 186 ? -7.506 -1.704 3.639 1.00 96.81 186 TRP A O 1
ATOM 1464 N N . ALA A 1 187 ? -9.185 -1.431 2.184 1.00 95.25 187 ALA A N 1
ATOM 1465 C CA . ALA A 1 187 ? -8.459 -0.507 1.311 1.00 95.25 187 ALA A CA 1
ATOM 1466 C C . ALA A 1 187 ? -9.289 0.743 1.019 1.00 95.25 187 ALA A C 1
ATOM 1468 O O . ALA A 1 187 ? -10.486 0.651 0.753 1.00 95.25 187 ALA A O 1
ATOM 1469 N N . GLY A 1 188 ? -8.650 1.907 1.068 1.00 91.00 188 GLY A N 1
ATOM 1470 C CA . GLY A 1 188 ? -9.300 3.193 0.833 1.00 91.00 188 GLY A CA 1
ATOM 1471 C C . GLY A 1 188 ? -8.984 3.776 -0.541 1.00 91.00 188 GLY A C 1
ATOM 1472 O O . GLY A 1 188 ? -8.072 3.307 -1.230 1.00 91.00 188 GLY A O 1
ATOM 1473 N N . PRO A 1 189 ? -9.722 4.819 -0.952 1.00 88.62 189 PRO A N 1
ATOM 1474 C CA . PRO A 1 189 ? -9.329 5.634 -2.092 1.00 88.62 189 PRO A CA 1
ATOM 1475 C C . PRO A 1 189 ? -8.014 6.367 -1.803 1.00 88.62 189 PRO A C 1
ATOM 1477 O O . PRO A 1 189 ? -7.644 6.570 -0.648 1.00 88.62 189 PRO A O 1
ATOM 1480 N N . ALA A 1 190 ? -7.330 6.811 -2.857 1.00 91.56 190 ALA A N 1
ATOM 1481 C CA . ALA A 1 190 ? -6.199 7.714 -2.700 1.00 91.56 190 ALA A CA 1
ATOM 1482 C C . ALA A 1 190 ? -6.650 9.042 -2.074 1.00 91.56 190 ALA A C 1
ATOM 1484 O O . ALA A 1 190 ? -7.640 9.639 -2.504 1.00 91.56 190 ALA A O 1
ATOM 1485 N N . LEU A 1 191 ? -5.915 9.487 -1.061 1.00 93.81 191 LEU A N 1
ATOM 1486 C CA . LEU A 1 191 ? -6.147 10.714 -0.316 1.00 93.81 191 LEU A CA 1
ATOM 1487 C C . LEU A 1 191 ? -5.009 11.685 -0.612 1.00 93.81 191 LEU A C 1
ATOM 1489 O O . LEU A 1 191 ? -3.844 11.344 -0.412 1.00 93.81 191 LEU A O 1
ATOM 1493 N N . PHE A 1 192 ? -5.340 12.895 -1.055 1.00 94.50 192 PHE A N 1
ATOM 1494 C CA . PHE A 1 192 ? -4.376 13.989 -1.075 1.00 94.50 192 PHE A CA 1
ATOM 1495 C C . PHE A 1 192 ? -4.234 14.560 0.336 1.00 94.50 192 PHE A C 1
ATOM 1497 O O . PHE A 1 192 ? -5.218 15.001 0.927 1.00 94.50 192 PHE A O 1
ATOM 1504 N N . VAL A 1 193 ? -3.012 14.551 0.862 1.00 94.38 193 VAL A N 1
ATOM 1505 C CA . VAL A 1 193 ? -2.663 15.027 2.200 1.00 94.38 193 VAL A CA 1
ATOM 1506 C C . VAL A 1 193 ? -1.733 16.231 2.045 1.00 94.38 193 VAL A C 1
ATOM 1508 O O . VAL A 1 193 ? -0.604 16.055 1.572 1.00 94.38 193 VAL A O 1
ATOM 1511 N N . PRO A 1 194 ? -2.173 17.445 2.416 1.00 92.38 194 PRO A N 1
ATOM 1512 C CA . PRO A 1 194 ? -1.345 18.641 2.300 1.00 92.38 194 PRO A CA 1
ATOM 1513 C C . PRO A 1 194 ? -0.147 18.582 3.258 1.00 92.38 194 PRO A C 1
ATOM 1515 O O . PRO A 1 194 ? -0.240 17.981 4.332 1.00 92.38 194 PRO A O 1
ATOM 1518 N N . ASP A 1 195 ? 0.971 19.211 2.879 1.00 89.88 195 ASP A N 1
ATOM 1519 C CA . ASP A 1 195 ? 2.125 19.379 3.777 1.00 89.88 195 ASP A CA 1
ATOM 1520 C C . ASP A 1 195 ? 1.748 20.220 5.011 1.00 89.88 195 ASP A C 1
ATOM 1522 O O . ASP A 1 195 ? 0.781 20.990 5.008 1.00 89.88 195 ASP A O 1
ATOM 1526 N N . ALA A 1 196 ? 2.529 20.081 6.081 1.00 88.94 196 ALA A N 1
ATOM 1527 C CA . ALA A 1 196 ? 2.364 20.891 7.278 1.00 88.94 196 ALA A CA 1
ATOM 1528 C C . ALA A 1 196 ? 2.687 22.371 6.977 1.00 88.94 196 ALA A C 1
ATOM 1530 O O . ALA A 1 196 ? 3.755 22.664 6.426 1.00 88.94 196 ALA A O 1
ATOM 1531 N N . PRO A 1 197 ? 1.827 23.329 7.372 1.00 87.06 197 PRO A N 1
ATOM 1532 C CA . PRO A 1 197 ? 2.085 24.747 7.151 1.00 87.06 197 PRO A CA 1
ATOM 1533 C C . PRO A 1 197 ? 3.318 25.197 7.944 1.00 87.06 197 PRO A C 1
ATOM 1535 O O . PRO A 1 197 ? 3.355 25.139 9.177 1.00 87.06 197 PRO A O 1
ATOM 1538 N N . LYS A 1 198 ? 4.354 25.638 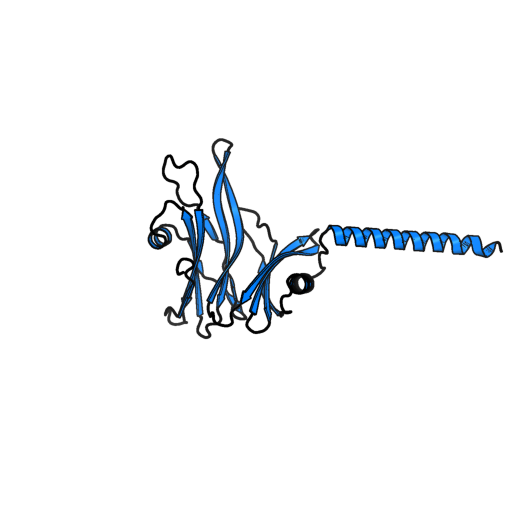7.224 1.00 84.62 198 LYS A N 1
ATOM 1539 C CA . LYS A 1 198 ? 5.614 26.090 7.823 1.00 84.62 198 LYS A CA 1
ATOM 1540 C C . LYS A 1 198 ? 5.463 27.504 8.396 1.00 84.62 198 LYS A C 1
ATOM 1542 O O . LYS A 1 198 ? 4.960 28.381 7.693 1.00 84.62 198 LYS A O 1
ATOM 1547 N N . PRO A 1 199 ? 5.943 27.762 9.626 1.00 85.19 199 PRO A N 1
ATOM 1548 C CA . PRO A 1 199 ? 6.024 29.109 10.170 1.00 85.19 199 PRO A CA 1
ATOM 1549 C C . PRO A 1 199 ? 6.913 29.994 9.295 1.00 85.19 199 PRO A C 1
ATOM 1551 O O . PRO A 1 199 ? 7.927 29.535 8.756 1.00 85.19 199 PRO A O 1
ATOM 1554 N N . GLU A 1 200 ? 6.574 31.279 9.198 1.00 81.88 200 GLU A N 1
ATOM 1555 C CA . GLU A 1 200 ? 7.410 32.248 8.490 1.00 81.88 200 GLU A CA 1
ATOM 1556 C C . GLU A 1 200 ? 8.841 32.259 9.057 1.00 81.88 200 GLU A C 1
ATOM 1558 O O . GLU A 1 200 ? 9.060 32.299 10.267 1.00 81.88 200 GLU A O 1
ATOM 1563 N N . GLY A 1 201 ? 9.835 32.213 8.165 1.00 77.44 201 GLY A N 1
ATOM 1564 C CA . GLY A 1 201 ? 11.256 32.214 8.528 1.00 77.44 201 GLY A CA 1
ATOM 1565 C C . GLY A 1 201 ? 11.865 30.834 8.798 1.00 77.44 201 GLY A C 1
ATOM 1566 O O . GLY A 1 201 ? 13.088 30.737 8.926 1.00 77.44 201 GLY A O 1
ATOM 1567 N N . LEU A 1 202 ? 11.069 29.759 8.822 1.00 79.56 202 LEU A N 1
ATOM 1568 C CA . LEU A 1 202 ? 11.585 28.396 8.951 1.00 79.56 202 LEU A CA 1
ATOM 1569 C C . LEU A 1 202 ? 12.039 27.868 7.579 1.00 79.56 202 LEU A C 1
ATOM 1571 O O . LEU A 1 202 ? 11.232 27.521 6.722 1.00 79.56 202 LEU A O 1
ATOM 1575 N N . THR A 1 203 ? 13.354 27.830 7.356 1.00 67.88 203 THR A N 1
ATOM 1576 C CA . THR A 1 203 ? 13.949 27.478 6.051 1.00 67.88 203 THR A CA 1
ATOM 1577 C C . THR A 1 203 ? 14.229 25.986 5.877 1.00 67.88 203 THR A C 1
ATOM 1579 O O . THR A 1 203 ? 14.317 25.512 4.746 1.00 67.88 203 THR A O 1
ATOM 1582 N N . SER A 1 204 ? 14.344 25.231 6.974 1.00 64.88 204 SER A N 1
ATOM 1583 C CA . SER A 1 204 ? 14.513 23.777 6.945 1.00 64.88 204 SER A CA 1
ATOM 1584 C C . SER A 1 204 ? 13.816 23.116 8.126 1.00 64.88 204 SER A C 1
ATOM 1586 O O . SER A 1 204 ? 14.121 23.417 9.281 1.00 64.88 204 SER A O 1
ATOM 1588 N N . SER A 1 205 ? 12.934 22.174 7.832 1.00 75.69 205 SER A N 1
ATOM 1589 C CA . SER A 1 205 ? 12.274 21.335 8.823 1.00 75.69 205 SER A CA 1
ATOM 1590 C C . SER A 1 205 ? 11.785 20.048 8.170 1.00 75.69 205 SER A C 1
ATOM 1592 O O . SER A 1 205 ? 11.515 20.017 6.969 1.00 75.69 205 SER A O 1
ATOM 1594 N N . SER A 1 206 ? 11.703 18.978 8.958 1.00 82.44 206 SER A N 1
ATOM 1595 C CA . SER A 1 206 ? 11.103 17.716 8.534 1.00 82.44 206 SER A CA 1
ATOM 1596 C C . SER A 1 206 ? 9.637 17.673 8.950 1.00 82.44 206 SER A C 1
ATOM 1598 O O . SER A 1 206 ? 9.294 18.081 10.062 1.00 82.44 206 SER A O 1
ATOM 1600 N N . SER A 1 207 ? 8.793 17.137 8.080 1.00 86.81 207 SER A N 1
ATOM 1601 C CA . SER A 1 207 ? 7.457 16.662 8.422 1.00 86.81 207 SER A CA 1
ATOM 1602 C C . SER A 1 207 ? 7.455 15.129 8.409 1.00 86.81 207 SER A C 1
ATOM 1604 O O . SER A 1 207 ? 8.317 14.500 7.794 1.00 86.81 207 SER A O 1
ATOM 1606 N N . THR A 1 208 ? 6.544 14.519 9.162 1.00 89.81 208 THR A N 1
ATOM 1607 C CA . THR A 1 208 ? 6.358 13.066 9.269 1.00 89.81 208 THR A CA 1
ATOM 1608 C C . THR A 1 208 ? 4.916 12.733 8.939 1.00 89.81 208 THR A C 1
ATOM 1610 O O . THR A 1 208 ? 4.007 13.372 9.458 1.00 89.81 208 THR A O 1
ATOM 1613 N N . LEU A 1 209 ? 4.695 11.744 8.081 1.00 91.19 209 LEU A N 1
ATOM 1614 C CA . LEU A 1 209 ? 3.356 11.288 7.738 1.00 91.19 209 LEU A CA 1
ATOM 1615 C C . LEU A 1 209 ? 2.859 10.299 8.801 1.00 91.19 209 LEU A C 1
ATOM 1617 O O . LEU A 1 209 ? 3.472 9.253 9.006 1.00 91.19 209 LEU A O 1
ATOM 1621 N N . TYR A 1 210 ? 1.747 10.620 9.455 1.00 93.75 210 TYR A N 1
ATOM 1622 C CA . TYR A 1 210 ? 1.065 9.753 10.412 1.00 93.75 210 TYR A CA 1
ATOM 1623 C C . TYR A 1 210 ? -0.242 9.220 9.833 1.00 93.75 210 TYR A C 1
ATOM 1625 O O . TYR A 1 210 ? -0.999 9.956 9.197 1.00 93.75 210 TYR A O 1
ATOM 1633 N N . LEU A 1 211 ? -0.506 7.937 10.086 1.00 94.56 211 LEU A N 1
ATOM 1634 C CA . LEU A 1 211 ? -1.746 7.254 9.737 1.00 94.56 211 LEU A CA 1
ATOM 1635 C C . LEU A 1 211 ? -2.398 6.751 11.022 1.00 94.56 211 LEU A C 1
ATOM 1637 O O . LEU A 1 211 ? -1.854 5.884 11.697 1.00 94.56 211 LEU A O 1
ATOM 1641 N N . PHE A 1 212 ? -3.574 7.277 11.329 1.00 95.38 212 PHE A N 1
ATOM 1642 C CA . PHE A 1 212 ? -4.426 6.823 12.419 1.00 95.38 212 PHE A CA 1
ATOM 1643 C C . PHE A 1 212 ? -5.523 5.951 11.835 1.00 95.38 212 PHE A C 1
ATOM 1645 O O . PHE A 1 212 ? -6.109 6.311 10.817 1.00 95.38 212 PHE A O 1
ATOM 1652 N N . CYS A 1 213 ? -5.839 4.833 12.475 1.00 96.31 213 CYS A N 1
ATOM 1653 C CA . CYS A 1 213 ? -6.907 3.951 12.015 1.00 96.31 213 CYS A CA 1
ATOM 1654 C C . CYS A 1 213 ? -7.897 3.690 13.143 1.00 96.31 213 CYS A C 1
ATOM 1656 O O . CYS A 1 213 ? -7.489 3.414 14.270 1.00 96.31 213 CYS A O 1
ATOM 1658 N N . ARG A 1 214 ? -9.192 3.771 12.845 1.00 96.81 214 ARG A N 1
ATOM 1659 C CA . ARG A 1 214 ? -10.284 3.498 13.781 1.00 96.81 214 ARG A CA 1
ATOM 1660 C C . ARG A 1 214 ? -11.206 2.451 13.183 1.00 96.81 214 ARG A C 1
ATOM 1662 O O . ARG A 1 214 ? -11.599 2.544 12.024 1.00 96.81 214 ARG A O 1
ATOM 1669 N N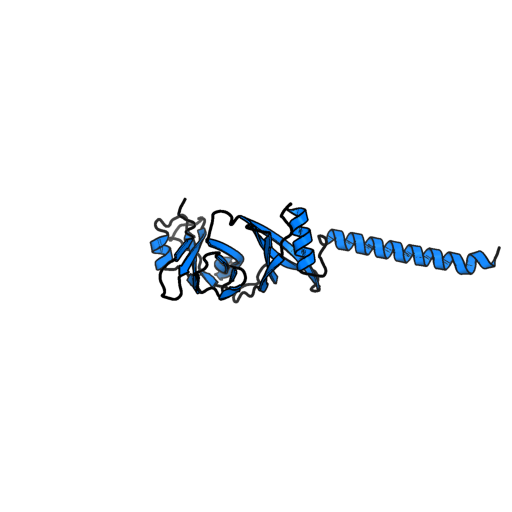 . VAL A 1 215 ? -11.550 1.454 13.986 1.00 97.38 215 VAL A N 1
ATOM 1670 C CA . VAL A 1 215 ? -12.428 0.351 13.590 1.00 97.38 215 VAL A CA 1
ATOM 1671 C C . VAL A 1 215 ? -13.689 0.411 14.427 1.00 97.38 215 VAL A C 1
ATOM 1673 O O . VAL A 1 215 ? -13.603 0.544 15.647 1.00 97.38 215 VAL A O 1
ATOM 1676 N N . TYR A 1 216 ? -14.837 0.262 13.780 1.00 97.88 216 TYR A N 1
ATOM 1677 C CA . TYR A 1 216 ? -16.151 0.305 14.405 1.00 97.88 216 TYR A CA 1
ATOM 1678 C C . TYR A 1 216 ? -16.949 -0.968 14.114 1.00 97.88 216 TYR A C 1
ATOM 1680 O O . TYR A 1 216 ? -16.757 -1.599 13.067 1.00 97.88 216 TYR A O 1
ATOM 1688 N N . ASP A 1 217 ? -17.844 -1.328 15.032 1.00 97.06 217 ASP A N 1
ATOM 1689 C CA . ASP A 1 217 ? -18.876 -2.342 14.794 1.00 97.06 217 ASP A CA 1
ATOM 1690 C C . ASP A 1 217 ? -20.042 -1.789 13.953 1.00 97.06 217 ASP A C 1
ATOM 1692 O O . ASP A 1 217 ? -20.019 -0.645 13.486 1.00 97.06 217 ASP A O 1
ATOM 1696 N N . ALA A 1 218 ? -21.055 -2.627 13.713 1.00 96.62 218 ALA A N 1
ATOM 1697 C CA . ALA A 1 218 ? -22.224 -2.267 12.912 1.00 96.62 218 ALA A CA 1
ATOM 1698 C C . ALA A 1 218 ? -23.115 -1.216 13.600 1.00 96.62 218 ALA A C 1
ATOM 1700 O O . ALA A 1 218 ? -23.834 -0.473 12.931 1.00 96.62 218 ALA A O 1
ATOM 1701 N N . GLU A 1 219 ? -23.058 -1.143 14.928 1.00 97.12 219 GLU A N 1
ATOM 1702 C CA . GLU A 1 219 ? -23.762 -0.180 15.769 1.00 97.12 219 GLU A CA 1
ATOM 1703 C C . GLU A 1 219 ? -23.023 1.168 15.870 1.00 97.12 219 GLU A C 1
ATOM 1705 O O . GLU A 1 219 ? -23.594 2.151 16.347 1.00 97.12 219 GLU A O 1
ATOM 1710 N N . GLY A 1 220 ? -21.779 1.237 15.386 1.00 95.88 220 GLY A N 1
ATOM 1711 C CA . GLY A 1 220 ? -20.935 2.428 15.400 1.00 95.88 220 GLY A CA 1
ATOM 1712 C C . GLY A 1 220 ? -20.084 2.586 16.663 1.00 95.88 220 GLY A C 1
ATOM 1713 O O . GLY A 1 220 ? -19.491 3.650 16.859 1.00 95.88 220 GLY A O 1
ATOM 1714 N N . ASN A 1 221 ? -19.987 1.563 17.514 1.00 97.12 221 ASN A N 1
ATOM 1715 C CA . ASN A 1 221 ? -19.085 1.571 18.661 1.00 97.12 221 ASN A CA 1
ATOM 1716 C C . ASN A 1 221 ? -17.643 1.354 18.204 1.00 97.12 221 ASN A C 1
ATOM 1718 O O . ASN A 1 221 ? -17.360 0.552 17.317 1.00 97.12 221 ASN A O 1
ATOM 1722 N N . LEU A 1 222 ? -16.713 2.066 18.838 1.00 97.00 222 LEU A N 1
ATOM 1723 C CA . LEU A 1 222 ? -15.288 1.946 18.556 1.00 97.00 222 LEU A CA 1
ATOM 1724 C C . LEU A 1 222 ? -14.740 0.629 19.128 1.00 97.00 222 LEU A C 1
ATOM 1726 O O . LEU A 1 222 ? -14.783 0.408 20.337 1.00 97.00 222 LEU A O 1
ATOM 1730 N N . LEU A 1 223 ? -14.188 -0.215 18.259 1.00 95.62 223 LEU A N 1
ATOM 1731 C CA . LEU A 1 223 ? -13.627 -1.524 18.600 1.00 95.62 223 LEU A CA 1
ATOM 1732 C C . LEU A 1 223 ? -12.112 -1.482 18.809 1.00 95.62 223 LEU A C 1
ATOM 1734 O O . LEU A 1 223 ? -11.586 -2.130 19.711 1.00 95.62 223 LEU A O 1
ATOM 1738 N N . ALA A 1 224 ? -11.398 -0.759 17.945 1.00 94.12 224 ALA A N 1
ATOM 1739 C CA . ALA A 1 224 ? -9.942 -0.691 17.973 1.00 94.12 224 ALA A CA 1
ATOM 1740 C C . ALA A 1 224 ? -9.431 0.619 17.371 1.00 94.12 224 ALA A C 1
ATOM 1742 O O . ALA A 1 224 ? -10.063 1.204 16.488 1.00 94.12 224 ALA A O 1
ATOM 1743 N N . VAL A 1 225 ? -8.254 1.038 17.836 1.00 94.38 225 VAL A N 1
ATOM 1744 C CA . VAL A 1 225 ? -7.517 2.192 17.319 1.00 94.38 225 VAL A CA 1
ATOM 1745 C C . VAL A 1 225 ? -6.076 1.775 17.065 1.00 94.38 225 VAL A C 1
ATOM 1747 O O . VAL A 1 225 ? -5.469 1.107 17.898 1.00 94.38 225 VAL A O 1
ATOM 1750 N N . CYS A 1 226 ? -5.540 2.166 15.914 1.00 92.56 226 CYS A N 1
ATOM 1751 C CA . CYS A 1 226 ? -4.111 2.154 15.643 1.00 92.56 226 CYS A CA 1
ATOM 1752 C C . CYS A 1 226 ? -3.633 3.602 15.696 1.00 92.56 226 CYS A C 1
ATOM 1754 O O . CYS A 1 226 ? -4.083 4.429 14.897 1.00 92.56 226 CYS A O 1
ATOM 1756 N N . ASP A 1 227 ? -2.773 3.889 16.669 1.00 92.00 227 ASP A N 1
ATOM 1757 C CA . ASP A 1 227 ? -2.200 5.206 16.898 1.00 92.00 227 ASP A CA 1
ATOM 1758 C C . ASP A 1 227 ? -0.671 5.120 16.772 1.00 92.00 227 ASP A C 1
ATOM 1760 O O . ASP A 1 227 ? -0.031 4.474 17.604 1.00 92.00 227 ASP A O 1
ATOM 1764 N N . PRO A 1 228 ? -0.066 5.743 15.747 1.00 86.75 228 PRO A N 1
ATOM 1765 C CA . PRO A 1 228 ? 1.373 5.669 15.514 1.00 86.75 228 PRO A CA 1
ATOM 1766 C C . PRO A 1 228 ? 2.190 6.515 16.504 1.00 86.75 228 PRO A C 1
ATOM 1768 O O . PRO A 1 228 ? 3.417 6.448 16.488 1.00 86.75 228 PRO A O 1
ATOM 1771 N N . THR A 1 229 ? 1.537 7.329 17.339 1.00 85.81 229 THR A N 1
ATOM 1772 C CA . THR A 1 229 ? 2.180 8.154 18.373 1.00 85.81 229 THR A CA 1
ATOM 1773 C C . THR A 1 229 ? 2.200 7.477 19.742 1.00 85.81 229 THR A C 1
ATOM 1775 O O . THR A 1 229 ? 2.956 7.894 20.622 1.00 85.81 229 THR A O 1
ATOM 1778 N N . ALA A 1 230 ? 1.400 6.422 19.924 1.00 73.00 230 ALA A N 1
ATOM 1779 C CA . ALA A 1 230 ? 1.357 5.629 21.142 1.00 73.00 230 ALA A CA 1
ATOM 1780 C C . ALA A 1 230 ? 2.540 4.645 21.170 1.00 73.00 230 ALA A C 1
ATOM 1782 O O . ALA A 1 230 ? 2.431 3.505 20.721 1.00 73.00 230 ALA A O 1
ATOM 1783 N N . GLY A 1 231 ? 3.691 5.124 21.647 1.00 50.81 231 GLY A N 1
ATOM 1784 C CA . GLY A 1 231 ? 4.850 4.298 22.011 1.00 50.81 231 GLY A CA 1
ATOM 1785 C C . GLY A 1 231 ? 4.773 3.757 23.432 1.00 50.81 231 GLY A C 1
ATOM 1786 O O . GLY A 1 231 ? 4.178 4.443 24.295 1.00 50.81 231 GLY A O 1
#